Protein AF-A0A410S0C6-F1 (afdb_monomer_lite)

pLDDT: mean 75.14, std 15.94, range [43.62, 97.0]

Secondary structure (DSSP, 8-state):
--HHHHHHHHHHHHHHHHHHHHHHHHHHHHHHHHHHHHHH-TTEEEEEEEEEEEPPBTTB--EEEEEEEEEEEEE---EEEETTTTEEEEPPEEEEEPTT-EEEEESS-EEEETTSSS-EEEEPPTT-EE-EEEEE-TTS-EEEEEGGGTSEEEEPEEEEEETTEEEEEETTEEEEEEEEEEE--

Sequence (185 aa):
MNAFRFLAGLLLSLTLFAGSEASAQSCTTLVNSQFSWIQASSANYISVTGVSLKPPSGAVGPVASYFTGMLSGYVAPVWVYNPTTGVFTQTPARLTSTANSGRQSFNDRSYISTYGSPSRWQNFSAFAMDNIQLELDATGKMTVILNSWSNTRVSVVSPTCSGNVLTGFVGTSVYSFTFEQLDLI

Structure (mmCIF, N/CA/C/O backbone):
data_AF-A0A410S0C6-F1
#
_entry.id   AF-A0A410S0C6-F1
#
loop_
_atom_site.group_PDB
_atom_site.id
_atom_site.type_symbol
_atom_site.label_atom_id
_atom_site.label_alt_id
_atom_site.label_comp_id
_atom_site.label_asym_id
_atom_site.label_entity_id
_atom_site.label_seq_id
_atom_site.pdbx_PDB_ins_code
_atom_site.Cartn_x
_atom_site.Cartn_y
_atom_site.Cartn_z
_atom_site.occupancy
_atom_site.B_iso_or_equiv
_atom_site.auth_seq_id
_atom_site.auth_comp_id
_atom_site.auth_asym_id
_atom_site.auth_atom_id
_atom_site.pdbx_PDB_model_num
ATOM 1 N N . MET A 1 1 ? -31.025 -1.001 -41.390 1.00 46.19 1 MET A N 1
ATOM 2 C CA . MET A 1 1 ? -29.910 -1.776 -40.790 1.00 46.19 1 MET A CA 1
ATOM 3 C C . MET A 1 1 ? -29.125 -0.989 -39.716 1.00 46.19 1 MET A C 1
ATOM 5 O O . MET A 1 1 ? -27.935 -1.223 -39.569 1.00 46.19 1 MET A O 1
ATOM 9 N N . ASN A 1 2 ? -29.763 -0.118 -38.909 1.00 52.97 2 ASN A N 1
ATOM 10 C CA . ASN A 1 2 ? -29.048 0.740 -37.933 1.00 52.97 2 ASN A CA 1
ATOM 11 C C . ASN A 1 2 ? -29.418 0.510 -36.451 1.00 52.97 2 ASN A C 1
ATOM 13 O O . ASN A 1 2 ? -28.638 0.877 -35.581 1.00 52.97 2 ASN A O 1
ATOM 17 N N . ALA A 1 3 ? -30.545 -0.141 -36.137 1.00 46.44 3 ALA A N 1
ATOM 18 C CA . ALA A 1 3 ? -30.975 -0.356 -34.746 1.00 46.44 3 ALA A CA 1
ATOM 19 C C . ALA A 1 3 ? -30.166 -1.449 -34.012 1.00 46.44 3 ALA A C 1
ATOM 21 O O . ALA A 1 3 ? -29.845 -1.307 -32.836 1.00 46.44 3 ALA A O 1
ATOM 22 N N . PHE A 1 4 ? -29.757 -2.509 -34.720 1.00 48.41 4 PHE A N 1
ATOM 23 C CA . PHE A 1 4 ? -29.018 -3.634 -34.129 1.00 48.41 4 PHE A CA 1
ATOM 24 C C . PHE A 1 4 ? -27.584 -3.284 -33.702 1.00 48.41 4 PHE A C 1
ATOM 26 O O . PHE A 1 4 ? -27.089 -3.834 -32.724 1.00 48.41 4 PHE A O 1
ATOM 33 N N . ARG A 1 5 ? -26.922 -2.337 -34.384 1.00 48.28 5 ARG A N 1
ATOM 34 C CA . ARG A 1 5 ? -25.573 -1.874 -34.005 1.00 48.28 5 ARG A CA 1
ATOM 35 C C . ARG A 1 5 ? -25.590 -1.002 -32.747 1.00 48.28 5 ARG A C 1
ATOM 37 O O . ARG A 1 5 ? -24.655 -1.064 -31.957 1.00 48.28 5 ARG A O 1
ATOM 44 N N . PHE A 1 6 ? -26.665 -0.241 -32.544 1.00 47.75 6 PHE A N 1
ATOM 45 C CA . PHE A 1 6 ? -26.847 0.594 -31.357 1.00 47.75 6 PHE A CA 1
ATOM 46 C C . PHE A 1 6 ? -27.166 -0.254 -30.116 1.00 47.75 6 PHE A C 1
ATOM 48 O O . PHE A 1 6 ? -26.573 -0.042 -29.063 1.00 47.75 6 PHE A O 1
ATOM 55 N N . LEU A 1 7 ? -28.023 -1.276 -30.259 1.00 48.53 7 LEU A N 1
ATOM 56 C CA . LEU A 1 7 ? -28.312 -2.226 -29.178 1.00 48.53 7 LEU A CA 1
ATOM 57 C C . LEU A 1 7 ? -27.086 -3.062 -28.787 1.00 48.53 7 LEU A C 1
ATOM 59 O O . LEU A 1 7 ? -26.841 -3.262 -27.602 1.00 48.53 7 LEU A O 1
ATOM 63 N N . ALA A 1 8 ? -26.298 -3.520 -29.767 1.00 50.84 8 ALA A N 1
ATOM 64 C CA . ALA A 1 8 ? -25.073 -4.273 -29.498 1.00 50.84 8 ALA A CA 1
ATOM 65 C C . ALA A 1 8 ? -24.020 -3.421 -28.767 1.00 50.84 8 ALA A C 1
ATOM 67 O O . ALA A 1 8 ? -23.384 -3.913 -27.842 1.00 50.84 8 ALA A O 1
ATOM 68 N N . GLY A 1 9 ? -23.876 -2.138 -29.125 1.00 46.72 9 GLY A N 1
ATOM 69 C CA . GLY A 1 9 ? -22.987 -1.207 -28.422 1.00 46.72 9 GLY A CA 1
ATOM 70 C C . GLY A 1 9 ? -23.432 -0.901 -26.989 1.00 46.72 9 GLY A C 1
ATOM 71 O O . GLY A 1 9 ? -22.589 -0.820 -26.100 1.00 46.72 9 GLY A O 1
ATOM 72 N N . LEU A 1 10 ? -24.745 -0.787 -26.754 1.00 48.84 10 LEU A N 1
ATOM 73 C CA . LEU A 1 10 ? -25.320 -0.555 -25.425 1.00 48.84 10 LEU A CA 1
ATOM 74 C C . LEU A 1 10 ? -25.195 -1.789 -24.514 1.00 48.84 10 LEU A C 1
ATOM 76 O O . LEU A 1 10 ? -24.885 -1.665 -23.336 1.00 48.84 10 LEU A O 1
ATOM 80 N N . LEU A 1 11 ? -25.394 -2.994 -25.054 1.00 46.44 11 LEU A N 1
ATOM 81 C CA . LEU A 1 11 ? -25.228 -4.240 -24.298 1.00 46.44 11 LEU A CA 1
ATOM 82 C C . LEU A 1 11 ? -23.757 -4.498 -23.943 1.00 46.44 11 LEU A C 1
ATOM 84 O O . LEU A 1 11 ? -23.466 -4.905 -22.819 1.00 46.44 11 LEU A O 1
ATOM 88 N N . LEU A 1 12 ? -22.827 -4.211 -24.862 1.00 50.44 12 LEU A N 1
ATOM 89 C CA . LEU A 1 12 ? -21.394 -4.368 -24.606 1.00 50.44 12 LEU A CA 1
ATOM 90 C C . LEU A 1 12 ? -20.904 -3.388 -23.529 1.00 50.44 12 LEU A C 1
ATOM 92 O O . LEU A 1 12 ? -20.166 -3.783 -22.626 1.00 50.44 12 LEU A O 1
ATOM 96 N N . SER A 1 13 ? -21.351 -2.127 -23.579 1.00 46.56 13 SER A N 1
ATOM 97 C CA . SER A 1 13 ? -21.005 -1.139 -22.557 1.00 46.56 13 SER A CA 1
ATOM 98 C C . SER A 1 13 ? -21.598 -1.503 -21.196 1.00 46.56 13 SER A C 1
ATOM 100 O O . SER A 1 13 ? -20.860 -1.480 -20.216 1.00 46.56 13 SER A O 1
ATOM 102 N N . LEU A 1 14 ? -22.859 -1.952 -21.117 1.00 43.62 14 LEU A N 1
ATOM 103 C CA . LEU A 1 14 ? -23.451 -2.409 -19.851 1.00 43.62 14 LEU A CA 1
ATOM 104 C C . LEU A 1 14 ? -22.676 -3.574 -19.212 1.00 43.62 14 LEU A C 1
ATOM 106 O O . LEU A 1 14 ? -22.478 -3.567 -18.001 1.00 43.62 14 LEU A O 1
ATOM 110 N N . THR A 1 15 ? -22.203 -4.550 -19.996 1.00 48.22 15 THR A N 1
ATOM 111 C CA . THR A 1 15 ? -21.402 -5.663 -19.443 1.00 48.22 15 THR A CA 1
ATOM 112 C C . THR A 1 15 ? -20.032 -5.220 -18.927 1.00 48.22 15 THR A C 1
ATOM 114 O O . THR A 1 15 ? -19.573 -5.723 -17.903 1.00 48.22 15 THR A O 1
ATOM 117 N N . LEU A 1 16 ? -19.397 -4.248 -19.592 1.00 47.28 16 LEU A N 1
ATOM 118 C CA . LEU A 1 16 ? -18.125 -3.671 -19.152 1.00 47.28 16 LEU A CA 1
ATOM 119 C C . LEU A 1 16 ? -18.296 -2.848 -17.869 1.00 47.28 16 LEU A C 1
ATOM 121 O O . LEU A 1 16 ? -17.474 -2.965 -16.962 1.00 47.28 16 LEU A O 1
ATOM 125 N N . PHE A 1 17 ? -19.383 -2.076 -17.760 1.00 44.09 17 PHE A N 1
ATOM 126 C CA . PHE A 1 17 ? -19.703 -1.327 -16.544 1.00 44.09 17 PHE A CA 1
ATOM 127 C C . PHE A 1 17 ? -20.025 -2.263 -15.372 1.00 44.09 17 PHE A C 1
AT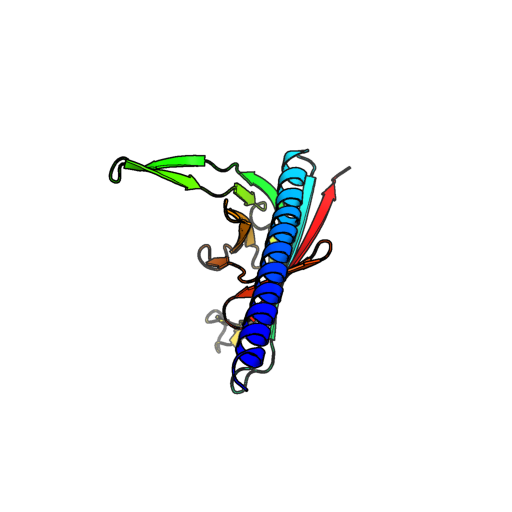OM 129 O O . PHE A 1 17 ? -19.402 -2.135 -14.319 1.00 44.09 17 PHE A O 1
ATOM 136 N N . ALA A 1 18 ? -20.875 -3.274 -15.576 1.00 48.97 18 ALA A N 1
ATOM 137 C CA . ALA A 1 18 ? -21.216 -4.247 -14.536 1.00 48.97 18 ALA A CA 1
ATOM 138 C C . ALA A 1 18 ? -19.992 -5.047 -14.047 1.00 48.97 18 ALA A C 1
ATOM 140 O O . ALA A 1 18 ? -19.831 -5.270 -12.847 1.00 48.97 18 ALA A O 1
ATOM 141 N N . GLY A 1 19 ? -19.092 -5.441 -14.957 1.00 54.12 19 GLY A N 1
ATOM 142 C CA . GLY A 1 19 ? -17.840 -6.110 -14.595 1.00 54.12 19 GLY A CA 1
ATOM 143 C C . GLY A 1 19 ? -16.879 -5.205 -13.816 1.00 54.12 19 GLY A C 1
ATOM 144 O O . GLY A 1 19 ? -16.234 -5.659 -12.872 1.00 54.12 19 GLY A O 1
ATOM 145 N N . SER A 1 20 ? -16.808 -3.918 -14.172 1.00 55.09 20 SER A N 1
ATOM 146 C CA . SER A 1 20 ? -15.948 -2.948 -13.483 1.00 55.09 20 SER A CA 1
ATOM 147 C C . SER A 1 20 ? -16.419 -2.637 -12.058 1.00 55.09 20 SER A C 1
ATOM 149 O O . SER A 1 20 ? -15.595 -2.556 -11.148 1.00 55.09 20 SER A O 1
ATOM 151 N N . GLU A 1 21 ? -17.733 -2.548 -11.839 1.00 57.47 21 GLU A N 1
ATOM 152 C CA . GLU A 1 21 ? -18.317 -2.291 -10.519 1.00 57.47 21 GLU A CA 1
ATOM 153 C C . GLU A 1 21 ? -18.177 -3.506 -9.596 1.00 57.47 21 GLU A C 1
ATOM 155 O O . GLU A 1 21 ? -17.740 -3.365 -8.454 1.00 57.47 21 GLU A O 1
ATOM 160 N N . ALA A 1 22 ? -18.445 -4.714 -10.107 1.00 57.69 22 ALA A N 1
ATOM 161 C CA . ALA A 1 22 ? -18.252 -5.952 -9.352 1.00 57.69 22 ALA A CA 1
ATOM 162 C C . ALA A 1 22 ? -16.781 -6.148 -8.934 1.00 57.69 22 ALA A C 1
ATOM 164 O O . ALA A 1 22 ? -16.498 -6.578 -7.814 1.00 57.69 22 ALA A O 1
ATOM 165 N N . SER A 1 23 ? -15.844 -5.782 -9.814 1.00 61.00 23 SER A N 1
ATOM 166 C CA . SER A 1 23 ? -14.405 -5.801 -9.536 1.00 61.00 23 SER A CA 1
ATOM 167 C C . SER A 1 23 ? -13.987 -4.759 -8.490 1.00 61.00 23 SER A C 1
ATOM 169 O O . SER A 1 23 ? -13.197 -5.048 -7.593 1.00 61.00 23 SER A O 1
ATOM 171 N N . ALA A 1 24 ? -14.537 -3.544 -8.553 1.00 62.84 24 ALA A N 1
ATOM 172 C CA . ALA A 1 24 ? -14.264 -2.509 -7.556 1.00 62.84 24 ALA A CA 1
ATOM 173 C C . ALA A 1 24 ? -14.811 -2.893 -6.169 1.00 62.84 24 ALA A C 1
ATOM 175 O O . ALA A 1 24 ? -14.141 -2.686 -5.151 1.00 62.84 24 ALA A O 1
ATOM 176 N N . GLN A 1 25 ? -15.997 -3.505 -6.124 1.00 67.19 25 GLN A N 1
ATOM 177 C CA . GLN A 1 25 ? -16.598 -3.997 -4.888 1.00 67.19 25 GLN A CA 1
ATOM 178 C C . GLN A 1 25 ? -15.775 -5.141 -4.279 1.00 67.19 25 GLN A C 1
ATOM 180 O O . GLN A 1 25 ? -15.485 -5.100 -3.083 1.00 67.19 25 GLN A O 1
ATOM 185 N N . SER A 1 26 ? -15.333 -6.117 -5.082 1.00 76.06 26 SER A N 1
ATOM 186 C CA . SER A 1 26 ? -14.496 -7.223 -4.593 1.00 76.06 26 SER A CA 1
ATOM 187 C C . SER A 1 26 ? -13.151 -6.733 -4.053 1.00 76.06 26 SER A C 1
ATOM 189 O O . SER A 1 26 ? -12.698 -7.200 -3.006 1.00 76.06 26 SER A O 1
ATOM 191 N N . CYS A 1 27 ? -12.547 -5.734 -4.698 1.00 80.38 27 CYS A N 1
ATOM 192 C CA . CYS A 1 27 ? -11.327 -5.107 -4.206 1.00 80.38 27 CYS A CA 1
ATOM 193 C C . CYS A 1 27 ? -11.530 -4.310 -2.923 1.00 80.38 27 CYS A C 1
ATOM 195 O O . CYS A 1 27 ? -10.712 -4.405 -2.011 1.00 80.38 27 CYS A O 1
ATOM 197 N N . THR A 1 28 ? -12.638 -3.579 -2.811 1.00 81.19 28 THR A N 1
ATOM 198 C CA . THR A 1 28 ? -12.987 -2.876 -1.573 1.00 81.19 28 THR A CA 1
ATOM 199 C C . THR A 1 28 ? -13.154 -3.868 -0.421 1.00 81.19 28 THR A C 1
ATOM 201 O O . THR A 1 28 ? -12.624 -3.639 0.664 1.00 81.19 28 THR A O 1
ATOM 204 N N . THR A 1 29 ? -13.816 -5.007 -0.652 1.00 86.06 29 THR A N 1
ATOM 205 C CA . THR A 1 29 ? -13.941 -6.085 0.339 1.00 86.06 29 THR A CA 1
ATOM 206 C C . THR A 1 29 ? -12.584 -6.674 0.727 1.00 86.06 29 THR A C 1
ATOM 208 O O . THR A 1 29 ? -12.308 -6.782 1.921 1.00 86.06 29 THR A O 1
ATOM 211 N N . LEU A 1 30 ? -11.728 -7.009 -0.247 1.00 87.19 30 LEU A N 1
ATOM 212 C CA . LEU A 1 30 ? -10.392 -7.554 0.012 1.00 87.19 30 LEU A CA 1
ATOM 213 C C . LEU A 1 30 ? -9.540 -6.596 0.848 1.00 87.19 30 LEU A C 1
ATOM 215 O O . LEU A 1 30 ? -8.898 -7.019 1.806 1.00 87.19 30 LEU A O 1
ATOM 219 N N . VAL A 1 31 ? -9.509 -5.310 0.493 1.00 85.25 31 VAL A N 1
ATOM 220 C CA . VAL A 1 31 ? -8.702 -4.336 1.233 1.00 85.25 31 VAL A CA 1
ATOM 221 C C . VAL A 1 31 ? -9.296 -4.123 2.625 1.00 85.25 31 VAL A C 1
ATOM 223 O O . VAL A 1 31 ? -8.563 -4.209 3.606 1.00 85.25 31 VAL A O 1
ATOM 226 N N . ASN A 1 32 ? -10.617 -3.958 2.754 1.00 88.25 32 ASN A N 1
ATOM 227 C CA . ASN A 1 32 ? -11.266 -3.824 4.062 1.00 88.25 32 ASN A CA 1
ATOM 228 C C . ASN A 1 32 ? -11.007 -5.022 4.983 1.00 88.25 32 ASN A C 1
ATOM 230 O O . ASN A 1 32 ? -10.783 -4.818 6.174 1.00 88.25 32 ASN A O 1
ATOM 234 N N . SER A 1 33 ? -10.963 -6.253 4.462 1.00 91.75 33 SER A N 1
ATOM 235 C CA . SER A 1 33 ? -10.655 -7.422 5.294 1.00 91.75 33 SER A CA 1
ATOM 236 C C . SER A 1 33 ? -9.244 -7.362 5.882 1.00 91.75 33 SER A C 1
ATOM 238 O O . SER A 1 33 ? -9.031 -7.831 6.997 1.00 91.75 33 SER A O 1
ATOM 240 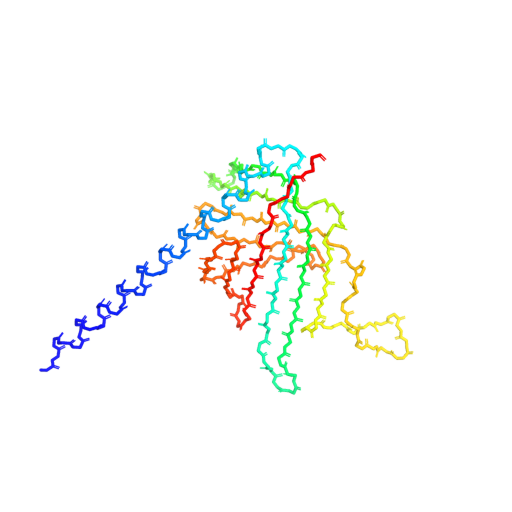N N . GLN A 1 34 ? -8.287 -6.745 5.179 1.00 92.06 34 GLN A N 1
ATOM 241 C CA . GLN A 1 34 ? -6.946 -6.488 5.712 1.00 92.06 34 GLN A CA 1
ATOM 242 C C . GLN A 1 34 ? -6.996 -5.473 6.860 1.00 92.06 34 GLN A C 1
ATOM 244 O O . GLN A 1 34 ? -6.416 -5.679 7.924 1.00 92.06 34 GLN A O 1
ATOM 249 N N . PHE A 1 35 ? -7.750 -4.390 6.675 1.00 91.88 35 PHE A N 1
ATOM 250 C CA . PHE A 1 35 ? -7.926 -3.370 7.704 1.00 91.88 35 PHE A CA 1
ATOM 251 C C . PHE A 1 35 ? -8.589 -3.916 8.968 1.00 91.88 35 PHE A C 1
ATOM 253 O O . PHE A 1 35 ? -8.143 -3.604 10.073 1.00 91.88 35 PHE A O 1
ATOM 260 N N . SER A 1 36 ? -9.627 -4.738 8.817 1.00 93.12 36 SER A N 1
ATOM 261 C CA . SER A 1 36 ? -10.293 -5.402 9.938 1.00 93.12 36 SER A CA 1
ATOM 262 C C . SER A 1 36 ? -9.372 -6.390 10.651 1.00 93.12 36 SER A C 1
ATOM 264 O O . SER A 1 36 ? -9.410 -6.459 11.875 1.00 93.12 36 SER A O 1
ATOM 266 N N . TRP A 1 37 ? -8.515 -7.108 9.916 1.00 94.88 37 TRP A N 1
ATOM 267 C CA . TRP A 1 37 ? -7.550 -8.039 10.502 1.00 94.88 37 TRP A CA 1
ATOM 268 C C . TRP A 1 37 ? -6.586 -7.339 11.462 1.00 94.88 37 TRP A C 1
ATOM 270 O O . TRP A 1 37 ? -6.501 -7.732 12.621 1.00 94.88 37 TRP A O 1
ATOM 280 N N . ILE A 1 38 ? -5.929 -6.256 11.036 1.00 93.38 38 ILE A N 1
ATOM 281 C CA . ILE A 1 38 ? -5.007 -5.499 11.908 1.00 93.38 38 ILE A CA 1
ATOM 282 C C . ILE A 1 38 ? -5.726 -4.894 13.118 1.00 93.38 38 ILE A C 1
ATOM 284 O O . ILE A 1 38 ? -5.168 -4.830 14.207 1.00 93.38 38 ILE A O 1
ATOM 288 N N . GLN A 1 39 ? -6.977 -4.463 12.953 1.00 93.19 39 GLN A N 1
ATOM 289 C CA . GLN A 1 39 ? -7.761 -3.905 14.058 1.00 93.19 39 GLN A CA 1
ATOM 290 C C . GLN A 1 39 ? -8.187 -4.950 15.094 1.00 93.19 39 GLN A C 1
ATOM 292 O O . GLN A 1 39 ? -8.432 -4.590 16.243 1.00 93.19 39 GLN A O 1
ATOM 297 N N . ALA A 1 40 ? -8.296 -6.222 14.705 1.00 93.88 40 ALA A N 1
ATOM 298 C CA . ALA A 1 40 ? -8.804 -7.268 15.584 1.00 93.88 40 ALA A CA 1
ATOM 299 C C . ALA A 1 40 ? -7.835 -7.624 16.723 1.00 93.88 40 ALA A C 1
ATOM 301 O O . ALA A 1 40 ? -8.282 -8.055 17.784 1.00 93.88 40 ALA A O 1
ATOM 302 N N . SER A 1 41 ? -6.524 -7.452 16.528 1.00 91.44 41 SER A N 1
ATOM 303 C CA . SER A 1 41 ? -5.515 -7.777 17.538 1.00 91.44 41 SER A CA 1
ATOM 304 C C . SER A 1 41 ? -4.202 -7.045 17.282 1.00 91.44 41 SER A C 1
ATOM 306 O O . SER A 1 41 ? -3.769 -6.905 16.143 1.00 91.44 41 SER A O 1
ATOM 308 N N . SER A 1 42 ? -3.500 -6.663 18.352 1.00 86.12 42 SER A N 1
ATOM 309 C CA . SER A 1 42 ? -2.133 -6.134 18.260 1.00 86.12 42 SER A CA 1
ATOM 310 C C . SER A 1 42 ? -1.091 -7.182 17.849 1.00 86.12 42 SER A C 1
ATOM 312 O O . SER A 1 42 ? 0.051 -6.816 17.587 1.00 86.12 42 SER A O 1
ATOM 314 N N . ALA A 1 43 ? -1.459 -8.468 17.829 1.00 90.81 43 ALA A N 1
ATOM 315 C CA . ALA A 1 43 ? -0.622 -9.572 17.350 1.00 90.81 43 ALA A CA 1
ATOM 316 C C . ALA A 1 43 ? -0.870 -9.919 15.869 1.00 90.81 43 ALA A C 1
ATOM 318 O O . ALA A 1 43 ? -0.266 -10.859 15.352 1.00 90.81 43 ALA A O 1
ATOM 319 N N . ASN A 1 44 ? -1.754 -9.179 15.193 1.00 93.62 44 ASN A N 1
ATOM 320 C CA . ASN A 1 44 ? -2.071 -9.399 13.790 1.00 93.62 44 ASN A CA 1
ATOM 321 C C . ASN A 1 44 ? -1.161 -8.571 12.888 1.00 93.62 44 ASN A C 1
ATOM 323 O O . ASN A 1 44 ? -0.930 -7.381 13.109 1.00 93.62 44 ASN A O 1
ATOM 327 N N . TYR A 1 45 ? -0.696 -9.212 11.822 1.00 92.62 45 TYR A N 1
ATOM 328 C CA . TYR A 1 45 ? 0.157 -8.617 10.806 1.00 92.62 45 TYR A CA 1
ATOM 329 C C . TYR A 1 45 ? -0.381 -8.949 9.421 1.00 92.62 45 TYR A C 1
ATOM 331 O O . TYR A 1 45 ? -1.078 -9.944 9.223 1.00 92.62 45 TYR A O 1
ATOM 339 N N . ILE A 1 46 ? -0.032 -8.124 8.440 1.00 92.56 46 ILE A N 1
ATOM 340 C CA . ILE A 1 46 ? -0.209 -8.463 7.030 1.00 92.56 46 ILE A CA 1
ATOM 341 C C . ILE A 1 46 ? 1.153 -8.411 6.368 1.00 92.56 46 ILE A C 1
ATOM 343 O O . ILE A 1 46 ? 1.782 -7.353 6.329 1.00 92.56 46 ILE A O 1
ATOM 347 N N . SER A 1 47 ? 1.589 -9.529 5.810 1.00 91.44 47 SER A N 1
ATOM 348 C CA . SER A 1 47 ? 2.668 -9.536 4.835 1.00 91.44 47 SER A CA 1
ATOM 349 C C . SER A 1 47 ? 2.107 -9.077 3.493 1.00 91.44 47 SER A C 1
ATOM 351 O O . SER A 1 47 ? 1.141 -9.635 2.971 1.00 91.44 47 SER A O 1
ATOM 353 N N . VAL A 1 48 ? 2.683 -8.014 2.944 1.00 89.88 48 VAL A N 1
ATOM 354 C CA . VAL A 1 48 ? 2.354 -7.508 1.614 1.00 89.88 48 VAL A CA 1
ATOM 355 C C . VAL A 1 48 ? 3.527 -7.756 0.704 1.00 89.88 48 VAL A C 1
ATOM 357 O O . VAL A 1 48 ? 4.649 -7.396 1.041 1.00 89.88 48 VAL A O 1
ATOM 360 N N . THR A 1 49 ? 3.250 -8.288 -0.481 1.00 88.50 49 THR A N 1
ATOM 361 C CA . THR A 1 49 ? 4.207 -8.317 -1.586 1.00 88.50 49 THR A CA 1
ATOM 362 C C . THR A 1 49 ? 3.613 -7.591 -2.779 1.00 88.50 49 THR A C 1
ATOM 364 O O . THR A 1 49 ? 2.596 -8.018 -3.314 1.00 88.50 49 THR A O 1
ATOM 367 N N . GLY A 1 50 ? 4.233 -6.491 -3.197 1.00 87.00 50 GLY A N 1
ATOM 368 C CA . GLY A 1 50 ? 3.866 -5.775 -4.412 1.00 87.00 50 GLY A CA 1
ATOM 369 C C . GLY A 1 50 ? 4.871 -6.043 -5.520 1.00 87.00 50 GLY A C 1
ATOM 370 O O . GLY A 1 50 ? 6.070 -5.991 -5.280 1.00 87.00 50 GLY A O 1
ATOM 371 N N . VAL A 1 51 ? 4.396 -6.297 -6.733 1.00 85.12 51 VAL A N 1
ATOM 372 C CA . VAL A 1 51 ? 5.201 -6.490 -7.940 1.00 85.12 51 VAL A CA 1
ATOM 373 C C . VAL A 1 51 ? 4.707 -5.526 -9.008 1.00 85.12 51 VAL A C 1
ATOM 375 O O . VAL A 1 51 ? 3.504 -5.400 -9.222 1.00 85.12 51 VAL A O 1
ATOM 378 N N . SER A 1 52 ? 5.626 -4.867 -9.703 1.00 83.12 52 SER A N 1
ATOM 379 C CA . SER A 1 52 ? 5.341 -4.084 -10.899 1.00 83.12 52 SER A CA 1
ATOM 380 C C . SER A 1 52 ? 6.057 -4.669 -12.104 1.00 83.12 52 SER A C 1
ATOM 382 O O . SER A 1 52 ? 7.260 -4.924 -12.050 1.00 83.12 52 SER A O 1
ATOM 384 N N . LEU A 1 53 ? 5.326 -4.823 -13.201 1.00 79.31 53 LEU A N 1
ATOM 385 C CA . LEU A 1 53 ? 5.840 -5.232 -14.499 1.00 79.31 53 LEU A CA 1
ATOM 386 C C . LEU A 1 53 ? 5.722 -4.050 -15.453 1.00 79.31 53 LEU A C 1
ATOM 388 O O . LEU A 1 53 ? 4.616 -3.592 -15.764 1.00 79.31 53 LEU A O 1
ATOM 392 N N . LYS A 1 54 ? 6.866 -3.558 -15.923 1.00 78.69 54 LYS A N 1
ATOM 393 C CA . LYS A 1 54 ? 6.916 -2.495 -16.921 1.00 78.69 54 LYS A CA 1
ATOM 394 C C . LYS A 1 54 ? 7.204 -3.108 -18.299 1.00 78.69 54 LYS A C 1
ATOM 396 O O . LYS A 1 54 ? 8.162 -3.879 -18.432 1.00 78.69 54 LYS A O 1
ATOM 401 N N . PRO A 1 55 ? 6.391 -2.787 -19.323 1.00 67.19 55 PRO A N 1
ATOM 402 C CA . PRO A 1 55 ? 6.611 -3.278 -20.678 1.00 67.19 55 PRO A CA 1
ATOM 403 C C . PRO A 1 55 ? 7.926 -2.729 -21.266 1.00 67.19 55 PRO A C 1
ATOM 405 O O . PRO A 1 55 ? 8.415 -1.691 -20.808 1.00 67.19 55 PRO A O 1
ATOM 408 N N . PRO A 1 56 ? 8.499 -3.398 -22.283 1.00 71.62 56 PRO A N 1
ATOM 409 C CA . PRO A 1 56 ? 9.732 -2.948 -22.924 1.00 71.62 56 PRO A CA 1
ATOM 410 C C . PRO A 1 56 ? 9.584 -1.538 -23.514 1.00 71.62 56 PRO A C 1
ATOM 412 O O . PRO A 1 56 ? 8.535 -1.183 -24.055 1.00 71.62 56 PRO A O 1
ATOM 415 N N . SER A 1 57 ? 10.652 -0.738 -23.444 1.00 63.16 57 SER A N 1
ATOM 416 C CA . SER A 1 57 ? 10.709 0.594 -24.060 1.00 63.16 57 SER A CA 1
ATOM 417 C C . SER A 1 57 ? 12.077 0.847 -24.693 1.00 63.16 57 SER A C 1
ATOM 419 O O . SER A 1 57 ? 13.092 0.884 -23.992 1.00 63.16 57 SER A O 1
ATOM 421 N N . GLY A 1 58 ? 12.111 1.064 -26.010 1.00 67.62 58 GLY A N 1
ATOM 422 C CA . GLY A 1 58 ? 13.363 1.260 -26.746 1.00 67.62 58 GLY A CA 1
ATOM 423 C C . GLY A 1 58 ? 14.272 0.029 -26.658 1.00 67.62 58 GLY A C 1
ATOM 424 O O . GLY A 1 58 ? 13.828 -1.085 -26.911 1.00 67.62 58 GLY A O 1
ATOM 425 N N . ALA A 1 59 ? 15.539 0.228 -26.283 1.00 57.25 59 ALA A N 1
ATOM 426 C CA . ALA A 1 59 ? 16.524 -0.850 -26.129 1.00 57.25 59 ALA A CA 1
ATOM 427 C C . ALA A 1 59 ? 16.427 -1.611 -24.788 1.00 57.25 59 ALA A C 1
ATOM 429 O O . ALA A 1 59 ? 17.203 -2.534 -24.549 1.00 57.25 59 ALA A O 1
ATOM 430 N N . VAL A 1 60 ? 15.507 -1.224 -23.897 1.00 55.16 60 VAL A N 1
ATOM 431 C CA . VAL A 1 60 ? 15.317 -1.866 -22.589 1.00 55.16 60 VAL A CA 1
ATOM 432 C C . VAL A 1 60 ? 14.180 -2.883 -22.697 1.00 55.16 60 VAL A C 1
ATOM 434 O O . VAL A 1 60 ? 13.054 -2.522 -23.049 1.00 55.16 60 VAL A O 1
ATOM 437 N N . GLY A 1 61 ? 14.486 -4.153 -22.407 1.00 62.50 61 GLY A N 1
ATOM 438 C CA . GLY A 1 61 ? 13.513 -5.251 -22.365 1.00 62.50 61 GLY A CA 1
ATOM 439 C C . GLY A 1 61 ? 12.459 -5.097 -21.254 1.00 62.50 61 GLY A C 1
ATOM 440 O O . GLY A 1 61 ? 12.470 -4.103 -20.526 1.00 62.50 61 GLY A O 1
ATOM 441 N N . PRO A 1 62 ? 11.528 -6.058 -21.106 1.00 62.94 62 PRO A N 1
ATOM 442 C CA . PRO A 1 62 ? 10.588 -6.049 -19.991 1.00 62.94 62 PRO A CA 1
ATOM 443 C C . PRO A 1 62 ? 11.348 -6.153 -18.670 1.00 62.94 62 PRO A C 1
ATOM 445 O O . PRO A 1 62 ? 12.334 -6.882 -18.558 1.00 62.94 62 PRO A O 1
ATOM 448 N N . VAL A 1 63 ? 10.871 -5.434 -17.664 1.00 68.44 63 VAL A N 1
ATOM 449 C CA . VAL A 1 63 ? 11.549 -5.333 -16.374 1.00 68.44 63 VAL A CA 1
ATOM 450 C C . VAL A 1 63 ? 10.541 -5.423 -15.233 1.00 68.44 63 VAL A C 1
ATOM 452 O O . VAL A 1 63 ? 9.402 -4.961 -15.344 1.00 68.44 63 VAL A O 1
ATOM 455 N N . ALA A 1 64 ? 10.968 -6.061 -14.144 1.00 72.56 64 ALA A N 1
ATOM 456 C CA . ALA A 1 64 ? 10.140 -6.352 -12.983 1.00 72.56 64 ALA A CA 1
ATOM 457 C C . ALA A 1 64 ? 10.755 -5.759 -11.721 1.00 72.56 64 ALA A C 1
ATOM 459 O O . ALA A 1 64 ? 11.968 -5.817 -11.520 1.00 72.56 64 ALA A O 1
ATOM 460 N N . SER A 1 65 ? 9.905 -5.253 -10.846 1.00 75.94 65 SER A N 1
ATOM 461 C CA . SER A 1 65 ? 10.315 -4.753 -9.541 1.00 75.94 65 SER A CA 1
ATOM 462 C C . SER A 1 65 ? 9.351 -5.221 -8.488 1.00 75.94 65 SER A C 1
ATOM 464 O O . SER A 1 65 ? 8.180 -5.436 -8.785 1.00 75.94 65 SER A O 1
ATOM 466 N N . TYR A 1 66 ? 9.837 -5.400 -7.271 1.00 80.56 66 TYR A N 1
ATOM 467 C CA . TYR A 1 66 ? 9.002 -5.846 -6.180 1.00 80.56 66 TYR A CA 1
ATOM 468 C C . TYR A 1 66 ? 9.381 -5.185 -4.864 1.00 80.56 66 TYR A C 1
ATOM 470 O O . TYR A 1 66 ? 10.518 -4.765 -4.640 1.00 80.56 66 TYR A O 1
ATOM 478 N N . PHE A 1 67 ? 8.409 -5.144 -3.970 1.00 80.62 67 PHE A N 1
ATOM 479 C CA . PHE A 1 67 ? 8.622 -4.889 -2.563 1.00 80.62 67 PHE A CA 1
ATOM 480 C C . PHE A 1 67 ? 7.899 -5.944 -1.741 1.00 80.62 67 PHE A C 1
ATOM 482 O O . PHE A 1 67 ? 6.892 -6.503 -2.167 1.00 80.62 67 PHE A O 1
ATOM 489 N N . THR A 1 68 ? 8.404 -6.186 -0.543 1.00 85.62 68 THR A N 1
ATOM 490 C CA . THR A 1 68 ? 7.719 -6.959 0.485 1.00 85.62 68 THR A CA 1
ATOM 491 C C . THR A 1 68 ? 7.838 -6.247 1.821 1.00 85.62 68 THR A C 1
ATOM 493 O O . THR A 1 68 ? 8.836 -5.573 2.059 1.00 85.62 68 THR A O 1
ATOM 496 N N . GLY A 1 69 ? 6.852 -6.369 2.698 1.00 85.50 69 GLY A N 1
ATOM 497 C CA . GLY A 1 69 ? 6.987 -5.928 4.081 1.00 85.50 69 GLY A CA 1
ATOM 498 C C . GLY A 1 69 ? 5.750 -6.208 4.915 1.00 85.50 69 GLY A C 1
ATOM 499 O O . GLY A 1 69 ? 4.719 -6.634 4.397 1.00 85.50 69 GLY A O 1
ATOM 500 N N . MET A 1 70 ? 5.875 -5.977 6.220 1.00 88.81 70 MET A N 1
ATOM 501 C CA . MET A 1 70 ? 4.826 -6.268 7.193 1.00 88.81 70 MET A CA 1
ATOM 502 C C . MET A 1 70 ? 4.102 -4.997 7.627 1.00 88.81 70 MET A C 1
ATOM 504 O O . MET A 1 70 ? 4.725 -4.031 8.065 1.00 88.81 70 MET A O 1
ATOM 508 N N . LEU A 1 71 ? 2.778 -5.016 7.537 1.00 91.25 71 LEU A N 1
ATOM 509 C CA . LEU A 1 71 ? 1.891 -3.987 8.063 1.00 91.25 71 LEU A CA 1
ATOM 510 C C . LEU A 1 71 ? 1.346 -4.451 9.408 1.00 91.25 71 LEU A C 1
ATOM 512 O O . LEU A 1 71 ? 0.866 -5.575 9.522 1.00 91.25 71 LEU A O 1
ATOM 516 N N . SER A 1 72 ? 1.419 -3.581 10.408 1.00 91.38 72 SER A N 1
ATOM 517 C CA . SER A 1 72 ? 0.972 -3.876 11.777 1.00 91.38 72 SER A CA 1
ATOM 518 C C . SER A 1 72 ? 0.269 -2.697 12.444 1.00 91.38 72 SER A C 1
ATOM 520 O O . SER A 1 72 ? -0.355 -2.850 13.486 1.00 91.38 72 SER A O 1
ATOM 522 N N . GLY A 1 73 ? 0.403 -1.493 11.883 1.00 91.06 73 GLY A N 1
ATOM 523 C CA . GLY A 1 73 ? -0.253 -0.295 12.386 1.00 91.06 73 GLY A CA 1
ATOM 524 C C . GLY A 1 73 ? -1.543 -0.017 11.631 1.00 91.06 73 GLY A C 1
ATOM 525 O O . GLY A 1 73 ? -1.591 -0.175 10.412 1.00 91.06 73 GLY A O 1
ATOM 526 N N . TYR A 1 74 ? -2.556 0.455 12.351 1.00 92.12 74 TYR A N 1
ATOM 527 C CA . TYR A 1 74 ? -3.787 0.996 11.786 1.00 92.12 74 TYR A CA 1
ATOM 528 C C . TYR A 1 74 ? -3.967 2.451 12.222 1.00 92.12 74 TYR A C 1
ATOM 530 O O . TYR A 1 74 ? -3.807 2.792 13.393 1.00 92.12 74 TYR A O 1
ATOM 538 N N . VAL A 1 75 ? -4.323 3.307 11.268 1.00 91.50 75 VAL A N 1
ATOM 539 C CA . VAL A 1 75 ? -4.693 4.705 11.487 1.00 91.50 75 VAL A CA 1
ATOM 540 C C . VAL A 1 75 ? -6.105 4.906 10.953 1.00 91.50 75 VAL A C 1
ATOM 542 O O . VAL A 1 75 ? -6.349 4.762 9.753 1.00 91.50 75 VAL A O 1
ATOM 545 N N . ALA A 1 76 ? -7.028 5.249 11.848 1.00 90.00 76 ALA A N 1
ATOM 546 C CA . ALA A 1 76 ? -8.418 5.515 11.500 1.00 90.00 76 ALA A CA 1
ATOM 547 C C . ALA A 1 76 ? -8.561 6.762 10.600 1.00 90.00 76 ALA A C 1
ATOM 549 O O . ALA A 1 76 ? -7.743 7.684 10.697 1.00 90.00 76 ALA A O 1
ATOM 550 N N . PRO A 1 77 ? -9.600 6.819 9.747 1.00 90.12 77 PRO A N 1
ATOM 551 C CA . PRO A 1 77 ? -9.913 8.021 8.986 1.00 90.12 77 PRO A CA 1
ATOM 552 C C . PRO A 1 77 ? -10.370 9.142 9.929 1.00 90.12 77 PRO A C 1
ATOM 554 O O . PRO A 1 77 ? -11.085 8.895 10.901 1.00 90.12 77 PRO A O 1
ATOM 557 N N . VAL A 1 78 ? -9.990 10.387 9.638 1.00 92.00 78 VAL A N 1
ATOM 558 C CA . VAL A 1 78 ? -10.310 11.556 10.475 1.00 92.00 78 VAL A CA 1
ATOM 559 C C . VAL A 1 78 ? -10.938 12.651 9.623 1.00 92.00 78 VAL A C 1
ATOM 561 O O . VAL A 1 78 ? -10.457 12.954 8.535 1.00 92.00 78 VAL A O 1
ATOM 564 N N . TRP A 1 79 ? -12.002 13.276 10.122 1.00 93.06 79 TRP A N 1
ATOM 565 C CA . TRP A 1 79 ? -12.573 14.471 9.505 1.00 93.06 79 TRP A CA 1
ATOM 566 C C . TRP A 1 79 ? -11.820 15.715 9.963 1.00 93.06 79 TRP A C 1
ATOM 568 O O . TRP A 1 79 ? -11.732 15.997 11.156 1.00 93.06 79 TRP A O 1
ATOM 578 N N . VAL A 1 80 ? -11.291 16.468 9.004 1.00 94.19 80 VAL A N 1
ATOM 579 C CA . VAL A 1 80 ? -10.562 17.713 9.236 1.00 94.19 80 VAL A CA 1
ATOM 580 C C . VAL A 1 80 ? -11.369 18.865 8.653 1.00 94.19 80 VAL A C 1
ATOM 582 O O . VAL A 1 80 ? -11.709 18.861 7.471 1.00 94.19 80 VAL A O 1
ATOM 585 N N . TYR A 1 81 ? -11.677 19.856 9.486 1.00 95.69 81 TYR A N 1
ATOM 586 C CA . TYR A 1 81 ? -12.330 21.090 9.059 1.00 95.69 81 TYR A CA 1
ATOM 587 C C . TYR A 1 81 ? -11.289 22.102 8.576 1.00 95.69 81 TYR A C 1
ATOM 589 O O . TYR A 1 81 ? -10.364 22.439 9.317 1.00 95.69 81 TYR A O 1
ATOM 597 N N . ASN A 1 82 ? -11.446 22.607 7.352 1.00 94.31 82 ASN A N 1
ATOM 598 C CA . ASN A 1 82 ? -10.655 23.723 6.849 1.00 94.31 82 ASN A CA 1
ATOM 599 C C . ASN A 1 82 ? -11.399 25.047 7.122 1.00 94.31 82 ASN A C 1
ATOM 601 O O . ASN A 1 82 ? -12.389 25.326 6.444 1.00 94.31 82 ASN A O 1
ATOM 605 N N . PRO A 1 83 ? -10.930 25.896 8.058 1.00 93.62 83 PRO A N 1
ATOM 606 C CA . PRO A 1 83 ? -11.617 27.141 8.399 1.00 93.62 83 PRO A CA 1
ATOM 607 C C . PRO A 1 83 ? -11.555 28.201 7.292 1.00 93.62 83 PRO A C 1
ATOM 609 O O . PRO A 1 83 ? -12.373 29.113 7.285 1.00 93.62 83 PRO A O 1
ATOM 612 N N . THR A 1 84 ? -10.611 28.096 6.354 1.00 97.00 84 THR A N 1
ATOM 613 C CA . THR A 1 84 ? -10.473 29.030 5.228 1.00 97.00 84 THR A CA 1
ATOM 614 C C . THR A 1 84 ? -11.502 28.754 4.137 1.00 97.00 84 THR A C 1
ATOM 616 O O . THR A 1 84 ? -12.006 29.688 3.522 1.00 97.00 84 THR A O 1
ATOM 619 N N . THR A 1 85 ? -11.815 27.481 3.886 1.00 95.56 85 THR A N 1
ATOM 620 C CA . THR A 1 85 ? -12.773 27.084 2.842 1.00 95.56 85 THR A CA 1
ATOM 621 C C . THR A 1 85 ? -14.144 26.695 3.392 1.00 95.56 85 THR A C 1
ATOM 623 O O . THR A 1 85 ? -15.087 26.575 2.617 1.00 95.56 85 THR A O 1
ATOM 626 N N . GLY A 1 86 ? -14.273 26.481 4.706 1.00 95.06 86 GLY A N 1
ATOM 627 C CA . GLY A 1 86 ? -15.501 26.007 5.349 1.00 95.06 86 GLY A CA 1
ATOM 628 C C . GLY A 1 86 ? -15.833 24.538 5.059 1.00 95.06 86 GLY A C 1
ATOM 629 O O . GLY A 1 86 ? -16.948 24.098 5.327 1.00 95.06 86 GLY A O 1
ATOM 630 N N . VAL A 1 87 ? -14.894 23.773 4.491 1.00 96.31 87 VAL A N 1
ATOM 631 C CA . VAL A 1 87 ? -15.123 22.396 4.027 1.00 96.31 87 VAL A CA 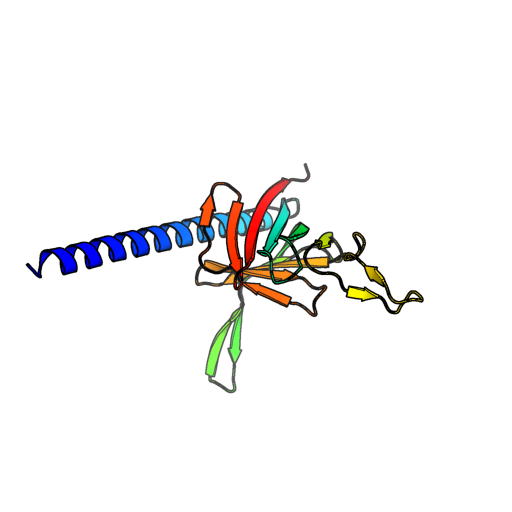1
ATOM 632 C C . VAL A 1 87 ? -14.570 21.386 5.030 1.00 96.31 87 VAL A C 1
ATOM 634 O O . VAL A 1 87 ? -13.448 21.530 5.520 1.00 96.31 87 VAL A O 1
ATOM 637 N N . PHE A 1 88 ? -15.347 20.336 5.297 1.00 93.88 88 PHE A N 1
ATOM 638 C CA . PHE A 1 88 ? -14.878 19.131 5.979 1.00 93.88 88 PHE A CA 1
ATOM 639 C C . PHE A 1 88 ? -14.289 18.149 4.965 1.00 93.88 88 PHE A C 1
ATOM 641 O O . PHE A 1 88 ? -14.964 17.751 4.016 1.00 93.88 88 PHE A O 1
ATOM 648 N N . THR A 1 89 ? -13.051 17.722 5.197 1.00 92.06 89 THR A N 1
ATOM 649 C CA . THR A 1 89 ? -12.351 16.729 4.374 1.00 92.06 89 THR A CA 1
ATOM 650 C C . THR A 1 89 ? -11.998 15.522 5.229 1.00 92.06 89 THR A C 1
ATOM 652 O O . THR A 1 89 ? -11.420 15.675 6.304 1.00 92.06 89 THR A O 1
ATOM 655 N N . GLN A 1 90 ? -12.317 14.319 4.759 1.00 90.62 90 GLN A N 1
ATOM 656 C CA . GLN A 1 90 ? -11.923 13.087 5.434 1.00 90.62 90 GLN A CA 1
ATOM 657 C C . GLN A 1 90 ? -10.533 12.647 4.971 1.00 90.62 90 GLN A C 1
ATOM 659 O O . GLN A 1 90 ? -10.271 12.557 3.771 1.00 90.62 90 GLN A O 1
ATOM 664 N N . THR A 1 91 ? -9.643 12.344 5.910 1.00 89.44 91 THR A N 1
ATOM 665 C CA . THR A 1 91 ? -8.408 11.618 5.609 1.00 89.44 91 THR A CA 1
ATOM 666 C C . THR A 1 91 ? -8.713 10.126 5.448 1.00 89.44 91 THR A C 1
ATOM 668 O O . THR A 1 91 ? -9.541 9.593 6.191 1.00 89.44 91 THR A O 1
ATOM 671 N N . PRO A 1 92 ? -8.079 9.427 4.490 1.00 88.50 92 PRO A N 1
ATOM 672 C CA . PRO A 1 92 ? -8.293 7.996 4.303 1.00 88.50 92 PRO A CA 1
ATOM 673 C C . PRO A 1 92 ? -7.783 7.190 5.502 1.00 88.50 92 PRO A C 1
ATOM 675 O O . PRO A 1 92 ? -6.854 7.604 6.203 1.00 88.50 92 PRO A O 1
ATOM 678 N N . ALA A 1 93 ? -8.369 6.010 5.705 1.00 89.06 93 ALA A N 1
ATOM 679 C CA . ALA A 1 93 ? -7.846 5.033 6.650 1.00 89.06 93 ALA A CA 1
ATOM 680 C C . ALA A 1 93 ? -6.495 4.505 6.144 1.00 89.06 93 ALA A C 1
ATOM 682 O O . ALA A 1 93 ? -6.299 4.370 4.931 1.00 89.06 93 ALA A O 1
ATOM 683 N N . ARG A 1 94 ? -5.566 4.182 7.057 1.00 91.38 94 ARG A N 1
ATOM 684 C CA . ARG A 1 94 ? -4.218 3.716 6.683 1.00 91.38 94 ARG A CA 1
ATOM 685 C C . ARG A 1 94 ? -3.771 2.482 7.438 1.00 91.38 94 ARG A C 1
ATOM 687 O O . ARG A 1 94 ? -3.952 2.401 8.648 1.00 91.38 94 ARG A O 1
ATOM 694 N N . LEU A 1 95 ? -3.098 1.585 6.729 1.00 91.38 95 LEU A N 1
ATOM 695 C CA . LEU A 1 95 ? -2.237 0.567 7.313 1.00 91.38 95 LEU A CA 1
ATOM 696 C C . LEU A 1 95 ? -0.788 1.000 7.173 1.00 91.38 95 LEU A C 1
ATOM 698 O O . LEU A 1 95 ? -0.391 1.481 6.112 1.00 91.38 95 LEU A O 1
ATOM 702 N N . THR A 1 96 ? 0.005 0.829 8.224 1.00 90.62 96 THR A N 1
ATOM 703 C CA . THR A 1 96 ? 1.405 1.255 8.237 1.00 90.62 96 THR A CA 1
ATOM 704 C C . THR A 1 96 ? 2.319 0.122 8.658 1.00 90.62 96 THR A C 1
ATOM 706 O O . THR A 1 96 ? 2.024 -0.633 9.588 1.00 90.62 96 THR A O 1
ATOM 709 N N . SER A 1 97 ? 3.466 0.044 8.003 1.00 87.81 97 SER A N 1
ATOM 710 C CA . SER A 1 97 ? 4.561 -0.810 8.425 1.00 87.81 97 SER A CA 1
ATOM 711 C C . SER A 1 97 ? 5.327 -0.174 9.585 1.00 87.81 97 SER A C 1
ATOM 713 O O . SER A 1 97 ? 5.319 1.050 9.762 1.00 87.81 97 SER A O 1
ATOM 715 N N . THR A 1 98 ? 6.045 -0.988 10.356 1.00 79.50 98 THR A N 1
ATOM 716 C CA . THR A 1 98 ? 7.097 -0.462 11.233 1.00 79.50 98 THR A CA 1
ATOM 717 C C . THR A 1 98 ? 8.194 0.186 10.389 1.00 79.50 98 THR A C 1
ATOM 719 O O . THR A 1 98 ? 8.323 -0.099 9.189 1.00 79.50 98 THR A O 1
ATOM 722 N N . ALA A 1 99 ? 8.971 1.086 10.994 1.00 68.44 99 ALA A N 1
ATOM 723 C CA . ALA A 1 99 ? 10.062 1.734 10.284 1.00 68.44 99 ALA A CA 1
ATOM 724 C C . ALA A 1 99 ? 11.030 0.684 9.723 1.00 68.44 99 ALA A C 1
ATOM 726 O O . ALA A 1 99 ? 11.386 -0.256 10.432 1.00 68.44 99 ALA A O 1
ATOM 727 N N . ASN A 1 100 ? 11.465 0.862 8.475 1.00 67.81 100 ASN A N 1
ATOM 728 C CA . ASN A 1 100 ? 12.489 0.027 7.847 1.00 67.81 100 ASN A CA 1
ATOM 729 C C . ASN A 1 100 ? 12.119 -1.472 7.703 1.00 67.81 100 ASN A C 1
ATOM 731 O O . ASN A 1 100 ? 12.999 -2.330 7.664 1.00 67.81 100 ASN A O 1
ATOM 735 N N . SER A 1 101 ? 10.831 -1.815 7.632 1.00 70.44 101 SER A N 1
ATOM 736 C CA . SER A 1 101 ? 10.375 -3.215 7.507 1.00 70.44 101 SER A CA 1
ATOM 737 C C . SER A 1 101 ? 10.111 -3.666 6.068 1.00 70.44 101 SER A C 1
ATOM 739 O O . SER A 1 101 ? 9.964 -4.862 5.815 1.00 70.44 101 SER A O 1
ATOM 741 N N . GLY A 1 102 ? 10.071 -2.733 5.116 1.00 68.69 102 GLY A N 1
ATOM 742 C CA . GLY A 1 102 ? 9.957 -3.028 3.696 1.00 68.69 102 GLY A CA 1
ATOM 743 C C . GLY A 1 102 ? 11.304 -3.405 3.085 1.00 68.69 102 GLY A C 1
ATOM 744 O O . GLY A 1 102 ? 12.272 -2.667 3.232 1.00 68.69 102 GLY A O 1
ATOM 745 N N . ARG A 1 103 ? 11.371 -4.521 2.358 1.00 73.50 103 ARG A N 1
ATOM 746 C CA . ARG A 1 103 ? 12.472 -4.857 1.446 1.00 73.50 103 ARG A CA 1
ATOM 747 C C . ARG A 1 103 ? 12.037 -4.562 0.025 1.00 73.50 103 ARG A C 1
ATOM 749 O O . ARG A 1 103 ? 10.950 -4.974 -0.369 1.00 73.50 103 ARG A O 1
ATOM 756 N N . GLN A 1 104 ? 12.887 -3.907 -0.753 1.00 68.94 104 GLN A N 1
ATOM 757 C CA . GLN A 1 104 ? 12.597 -3.610 -2.152 1.00 68.94 104 GLN A CA 1
ATOM 758 C C . GLN A 1 104 ? 13.725 -4.103 -3.046 1.00 68.94 104 GLN A C 1
ATOM 760 O O . GLN A 1 104 ? 14.898 -4.080 -2.676 1.00 68.94 104 GLN A O 1
ATOM 765 N N . SER A 1 105 ? 13.362 -4.554 -4.237 1.00 69.56 105 SER A N 1
ATOM 766 C CA . SER A 1 105 ? 14.300 -4.812 -5.314 1.00 69.56 105 SER A CA 1
ATOM 767 C C . SER A 1 105 ? 13.676 -4.315 -6.601 1.00 69.56 105 SER A C 1
ATOM 769 O O . SER A 1 105 ? 12.555 -4.688 -6.950 1.00 69.56 105 SER A O 1
ATOM 771 N N . PHE A 1 106 ? 14.410 -3.465 -7.305 1.00 65.69 106 PHE A N 1
ATOM 772 C CA . PHE A 1 106 ? 13.976 -2.960 -8.591 1.00 65.69 106 PHE A CA 1
ATOM 773 C C . PHE A 1 106 ? 14.920 -3.450 -9.680 1.00 65.69 106 PHE A C 1
ATOM 775 O O . PHE A 1 106 ? 16.115 -3.162 -9.616 1.00 65.69 106 PHE A O 1
ATOM 782 N N . ASN A 1 107 ? 14.384 -4.156 -10.681 1.00 60.62 107 ASN A N 1
ATOM 783 C CA . ASN A 1 107 ? 15.102 -4.415 -11.934 1.00 60.62 107 ASN A CA 1
ATOM 784 C C . ASN A 1 107 ? 14.596 -3.517 -13.075 1.00 60.62 107 ASN A C 1
ATOM 786 O O . ASN A 1 107 ? 15.225 -3.471 -14.127 1.00 60.62 107 ASN A O 1
ATOM 790 N N . ASP A 1 108 ? 13.487 -2.787 -12.883 1.00 52.97 108 ASP A N 1
ATOM 791 C CA . ASP A 1 108 ? 12.987 -1.777 -13.838 1.00 52.97 108 ASP A CA 1
ATOM 792 C C . ASP A 1 108 ? 13.558 -0.380 -13.645 1.00 52.97 108 ASP A C 1
ATOM 794 O O . ASP A 1 108 ? 13.378 0.502 -14.491 1.00 52.97 108 ASP A O 1
ATOM 798 N N . ARG A 1 109 ? 14.218 -0.182 -12.510 1.00 54.22 109 ARG A N 1
ATOM 799 C CA . ARG A 1 109 ? 14.750 1.091 -12.068 1.00 54.22 109 ARG A CA 1
ATOM 800 C C . ARG A 1 109 ? 16.132 0.838 -11.536 1.00 54.22 109 ARG A C 1
ATOM 802 O O . ARG A 1 109 ? 16.355 0.041 -10.630 1.00 54.22 109 ARG A O 1
ATOM 809 N N . SER A 1 110 ? 17.049 1.576 -12.099 1.00 53.41 110 SER A N 1
ATOM 810 C CA . SER A 1 110 ? 18.420 1.612 -11.669 1.00 53.41 110 SER A CA 1
ATOM 811 C C . SER A 1 110 ? 18.770 3.087 -11.488 1.00 53.41 110 SER A C 1
ATOM 813 O O . SER A 1 110 ? 18.122 3.974 -12.053 1.00 53.41 110 SER A O 1
ATOM 815 N N . TYR A 1 111 ? 19.706 3.375 -10.596 1.00 51.44 111 TYR A N 1
ATOM 816 C CA . TYR A 1 111 ? 20.200 4.734 -10.413 1.00 51.44 111 TYR A CA 1
ATOM 817 C C . TYR A 1 111 ? 21.676 4.764 -10.784 1.00 51.44 111 TYR A C 1
ATOM 819 O O . TYR A 1 111 ? 22.403 3.776 -10.625 1.00 51.44 111 TYR A O 1
ATOM 827 N N . ILE A 1 112 ? 22.114 5.900 -11.318 1.00 54.94 112 ILE A N 1
ATOM 828 C CA . ILE A 1 112 ? 23.534 6.151 -11.528 1.00 54.94 112 ILE A CA 1
ATOM 829 C C . ILE A 1 112 ? 24.114 6.485 -10.156 1.00 54.94 112 ILE A C 1
ATOM 831 O O . ILE A 1 112 ? 23.897 7.571 -9.622 1.00 54.94 112 ILE A O 1
ATOM 835 N N . SER A 1 113 ? 24.822 5.526 -9.563 1.00 55.38 113 SER A N 1
ATOM 836 C CA . SER A 1 113 ? 25.522 5.744 -8.303 1.00 55.38 113 SER A CA 1
ATOM 837 C C . SER A 1 113 ? 26.795 6.542 -8.568 1.00 55.38 113 SER A C 1
ATOM 839 O O . SER A 1 113 ? 27.691 6.077 -9.276 1.00 55.38 113 SER A O 1
ATOM 841 N N . THR A 1 114 ? 26.880 7.746 -8.004 1.00 62.38 114 THR A N 1
ATOM 842 C CA . THR A 1 114 ? 28.091 8.586 -8.029 1.00 62.38 114 THR A CA 1
ATOM 843 C C . THR A 1 114 ? 29.074 8.231 -6.912 1.00 62.38 114 THR A C 1
ATOM 845 O O . THR A 1 114 ? 30.198 8.722 -6.907 1.00 62.38 114 THR A O 1
ATOM 848 N N . TYR A 1 115 ? 28.681 7.340 -5.994 1.00 54.03 115 TYR A N 1
ATOM 849 C CA . TYR A 1 115 ? 29.504 6.872 -4.875 1.00 54.03 115 TYR A CA 1
ATOM 850 C C . TYR A 1 115 ? 30.621 5.896 -5.291 1.00 54.03 115 TYR A C 1
ATOM 852 O O . TYR A 1 115 ? 31.457 5.537 -4.466 1.00 54.03 115 TYR A O 1
ATOM 860 N N . GLY A 1 116 ? 30.665 5.473 -6.560 1.00 54.59 116 GLY A N 1
ATOM 861 C CA . GLY A 1 116 ? 31.772 4.712 -7.145 1.00 54.59 116 GLY A CA 1
ATOM 862 C C . GLY A 1 116 ? 32.323 5.399 -8.397 1.00 54.59 116 GLY A C 1
ATOM 863 O O . GLY A 1 116 ? 31.563 6.010 -9.146 1.00 54.59 116 GLY A O 1
ATOM 864 N N . SER A 1 117 ? 33.637 5.286 -8.630 1.00 59.78 117 SER A N 1
ATOM 865 C CA . SER A 1 117 ? 34.295 5.756 -9.857 1.00 59.78 117 SER A CA 1
ATOM 866 C C . SER A 1 117 ? 34.772 4.564 -10.704 1.00 59.78 117 SER A C 1
ATOM 868 O O . SER A 1 117 ? 35.510 3.719 -10.187 1.00 59.78 117 SER A O 1
ATOM 870 N N . PRO A 1 118 ? 34.358 4.444 -11.982 1.00 66.44 118 PRO A N 1
ATOM 871 C CA . PRO A 1 118 ? 33.380 5.288 -12.676 1.00 66.44 118 PRO A CA 1
ATOM 872 C C . PRO A 1 118 ? 31.968 5.080 -12.120 1.00 66.44 118 PRO A C 1
ATOM 874 O O . PRO A 1 118 ? 31.697 4.040 -11.515 1.00 66.44 118 PRO A O 1
ATOM 877 N N . SER A 1 119 ? 31.067 6.037 -12.358 1.00 61.75 119 SER A N 1
ATOM 878 C CA . SER A 1 119 ? 29.656 5.874 -12.005 1.00 61.75 119 SER A CA 1
ATOM 879 C C . SER A 1 119 ? 29.105 4.612 -12.659 1.00 61.75 119 SER A C 1
ATOM 881 O O . SER A 1 119 ? 29.304 4.380 -13.853 1.00 61.75 119 SER A O 1
ATOM 883 N N . ARG A 1 120 ? 28.437 3.769 -11.870 1.00 57.72 120 ARG A N 1
ATOM 884 C CA . ARG A 1 120 ? 27.886 2.498 -12.350 1.00 57.72 120 ARG A CA 1
ATOM 885 C C . ARG A 1 120 ? 26.382 2.495 -12.176 1.00 57.72 120 ARG A C 1
ATOM 887 O O . ARG A 1 120 ? 25.860 3.034 -11.200 1.00 57.72 120 ARG A O 1
ATOM 894 N N . TRP A 1 121 ? 25.711 1.837 -13.112 1.00 52.09 121 TRP A N 1
ATOM 895 C CA . TRP A 1 121 ? 24.333 1.422 -12.921 1.00 52.09 121 TRP A CA 1
ATOM 896 C C . TRP A 1 121 ? 24.274 0.449 -11.746 1.00 52.09 121 TRP A C 1
ATOM 898 O O . TRP A 1 121 ? 24.946 -0.584 -11.758 1.00 52.09 121 TRP A O 1
ATOM 908 N N . GLN A 1 122 ? 23.508 0.809 -10.720 1.00 52.84 122 GLN A N 1
ATOM 909 C CA . GLN A 1 122 ? 23.256 -0.053 -9.573 1.00 52.84 122 GLN A CA 1
ATOM 910 C C . GLN A 1 122 ? 21.766 -0.378 -9.511 1.00 52.84 122 GLN A C 1
ATOM 912 O O . GLN A 1 122 ? 20.915 0.504 -9.665 1.00 52.84 122 GLN A O 1
ATOM 917 N N . ASN A 1 123 ? 21.466 -1.657 -9.287 1.00 55.47 123 ASN A N 1
ATOM 918 C CA . ASN A 1 123 ? 20.140 -2.072 -8.849 1.00 55.47 123 ASN A CA 1
ATOM 919 C C . ASN A 1 123 ? 19.886 -1.445 -7.477 1.00 55.47 123 ASN A C 1
ATOM 921 O O . ASN A 1 123 ? 20.816 -1.286 -6.680 1.00 55.47 123 ASN A O 1
ATOM 925 N N . PHE A 1 124 ? 18.637 -1.083 -7.198 1.00 57.12 124 PHE A N 1
ATOM 926 C CA . PHE A 1 124 ? 18.286 -0.590 -5.872 1.00 57.12 124 PHE A CA 1
ATOM 927 C C . PHE A 1 124 ? 18.657 -1.629 -4.809 1.00 57.12 124 PHE A C 1
ATOM 929 O O . PHE A 1 124 ? 18.416 -2.828 -4.967 1.00 57.12 124 PHE A O 1
ATOM 936 N N . SER A 1 125 ? 19.301 -1.149 -3.749 1.00 51.41 125 SER A N 1
ATOM 937 C CA . SER A 1 125 ? 19.853 -1.983 -2.689 1.00 51.41 125 SER A CA 1
ATOM 938 C C . SER A 1 125 ? 18.754 -2.792 -1.998 1.00 51.41 125 SER A C 1
ATOM 940 O O . SER A 1 125 ? 17.780 -2.218 -1.523 1.00 51.41 125 SER A O 1
ATOM 942 N N . ALA A 1 126 ? 18.967 -4.100 -1.821 1.00 49.22 126 ALA A N 1
ATOM 943 C CA . ALA A 1 126 ? 18.147 -4.946 -0.942 1.00 49.22 126 ALA A CA 1
ATOM 944 C C . ALA A 1 126 ? 18.181 -4.499 0.542 1.00 49.22 126 ALA A C 1
ATOM 946 O O . ALA A 1 126 ? 17.456 -5.049 1.375 1.00 49.22 126 ALA A O 1
ATOM 947 N N . PHE A 1 127 ? 19.037 -3.520 0.866 1.00 51.47 127 PHE A N 1
ATOM 948 C CA . PHE A 1 127 ? 19.155 -2.852 2.162 1.00 51.47 127 PHE A CA 1
ATOM 949 C C . PHE A 1 127 ? 18.475 -1.474 2.203 1.00 51.47 127 PHE A C 1
ATOM 951 O O . PHE A 1 127 ? 18.530 -0.819 3.241 1.00 51.47 127 PHE A O 1
ATOM 958 N N . ALA A 1 128 ? 17.850 -1.014 1.111 1.00 54.78 128 ALA A N 1
ATOM 959 C CA . ALA A 1 128 ? 16.946 0.132 1.149 1.00 54.78 128 ALA A CA 1
ATOM 960 C C . ALA A 1 128 ? 15.683 -0.308 1.895 1.00 54.78 128 ALA A C 1
ATOM 962 O O . ALA A 1 128 ? 14.773 -0.911 1.326 1.00 54.78 128 ALA A O 1
ATOM 963 N N . MET A 1 129 ? 15.717 -0.123 3.210 1.00 61.72 129 MET A N 1
ATOM 964 C CA . MET A 1 129 ? 14.612 -0.469 4.075 1.00 61.72 129 MET A CA 1
ATOM 965 C C . MET A 1 129 ? 13.570 0.639 4.021 1.00 61.72 129 MET A C 1
ATOM 967 O O . MET A 1 129 ? 13.890 1.809 4.216 1.00 61.72 129 MET A O 1
ATOM 971 N N . ASP A 1 130 ? 12.328 0.257 3.756 1.00 67.12 130 ASP A N 1
ATOM 972 C CA . ASP A 1 130 ? 11.256 1.205 3.501 1.00 67.12 130 ASP A CA 1
ATOM 973 C C . ASP A 1 130 ? 10.124 1.123 4.504 1.00 67.12 130 ASP A C 1
ATOM 975 O O . ASP A 1 130 ? 9.849 0.078 5.096 1.00 67.12 130 ASP A O 1
ATOM 979 N N . ASN A 1 131 ? 9.420 2.243 4.635 1.00 75.88 131 ASN A N 1
ATOM 980 C CA . ASN A 1 131 ? 8.111 2.248 5.258 1.00 75.88 131 ASN A CA 1
ATOM 981 C C . ASN A 1 131 ? 7.081 2.074 4.148 1.00 75.88 131 ASN A C 1
ATOM 983 O O . ASN A 1 131 ? 7.080 2.830 3.171 1.00 75.88 131 ASN A O 1
ATOM 987 N N . ILE A 1 132 ? 6.216 1.081 4.314 1.00 84.31 132 ILE A N 1
ATOM 988 C CA . ILE A 1 132 ? 5.098 0.805 3.423 1.00 84.31 132 ILE A CA 1
ATOM 989 C C . ILE A 1 132 ? 3.842 1.297 4.126 1.00 84.31 132 ILE A C 1
ATOM 991 O O . ILE A 1 132 ? 3.601 0.980 5.293 1.00 84.31 132 ILE A O 1
ATOM 995 N N . GLN A 1 133 ? 3.033 2.070 3.413 1.00 87.62 133 GLN A N 1
ATOM 996 C CA . GLN A 1 133 ? 1.687 2.396 3.863 1.00 87.62 133 GLN A CA 1
ATOM 997 C C . GLN A 1 133 ? 0.679 2.036 2.788 1.00 87.62 133 GLN A C 1
ATOM 999 O O . GLN A 1 133 ? 0.948 2.197 1.596 1.00 87.62 133 GLN A O 1
ATOM 1004 N N . LEU A 1 134 ? -0.486 1.574 3.223 1.00 87.94 134 LEU A N 1
ATOM 1005 C CA . LEU A 1 134 ? -1.639 1.361 2.365 1.00 87.94 134 LEU A CA 1
ATOM 1006 C C . LEU A 1 134 ? -2.762 2.274 2.814 1.00 87.94 134 LEU A C 1
ATOM 1008 O O . LEU A 1 134 ? -3.169 2.244 3.971 1.00 87.94 134 LEU A O 1
ATOM 1012 N N . GLU A 1 135 ? -3.263 3.067 1.886 1.00 88.56 135 GLU A N 1
ATOM 1013 C CA . GLU A 1 135 ? -4.414 3.935 2.061 1.00 88.56 135 GLU A CA 1
ATOM 1014 C C . GLU A 1 135 ? -5.608 3.352 1.319 1.00 88.56 135 GLU A C 1
ATOM 1016 O O . GLU A 1 135 ? -5.479 2.960 0.158 1.00 88.56 135 GLU A O 1
ATOM 1021 N N . LEU A 1 136 ? -6.761 3.339 1.983 1.00 78.69 136 LEU A N 1
ATOM 1022 C CA . LEU A 1 136 ? -8.051 3.095 1.353 1.00 78.69 136 LEU A CA 1
ATOM 1023 C C . LEU A 1 136 ? -8.918 4.329 1.579 1.00 78.69 136 LEU A C 1
ATOM 1025 O O . LEU A 1 136 ? -9.190 4.708 2.723 1.00 78.69 136 LEU A O 1
ATOM 1029 N N . ASP A 1 137 ? -9.313 4.983 0.492 1.00 77.44 137 ASP A N 1
ATOM 1030 C CA . ASP A 1 137 ? -10.260 6.089 0.580 1.00 77.44 137 ASP A CA 1
ATOM 1031 C C . ASP A 1 137 ? -11.716 5.603 0.557 1.00 77.44 137 ASP A C 1
ATOM 1033 O O . ASP A 1 137 ? -12.016 4.437 0.288 1.00 77.44 137 ASP A O 1
ATOM 1037 N N . ALA A 1 138 ? -12.640 6.520 0.846 1.00 68.19 138 ALA A N 1
ATOM 1038 C CA . ALA A 1 138 ? -14.071 6.229 0.903 1.00 68.19 138 ALA A CA 1
ATOM 1039 C C . ALA A 1 138 ? -14.667 5.768 -0.443 1.00 68.19 138 ALA A C 1
ATOM 1041 O O . ALA A 1 138 ? -15.784 5.260 -0.469 1.00 68.19 138 ALA A O 1
ATOM 1042 N N . THR A 1 139 ? -13.939 5.933 -1.554 1.00 69.44 139 THR A N 1
ATOM 1043 C CA . THR A 1 139 ? -14.355 5.487 -2.892 1.00 69.44 139 THR A CA 1
ATOM 1044 C C . THR A 1 139 ? -13.842 4.087 -3.236 1.00 69.44 139 THR A C 1
ATOM 1046 O O . THR A 1 139 ? -14.070 3.604 -4.342 1.00 69.44 139 THR A O 1
ATOM 1049 N N . GLY A 1 140 ? -13.152 3.423 -2.301 1.00 65.69 140 GLY A N 1
ATOM 1050 C CA . GLY A 1 140 ? -12.582 2.093 -2.511 1.00 65.69 140 GLY A CA 1
ATOM 1051 C C . GLY A 1 140 ? -11.255 2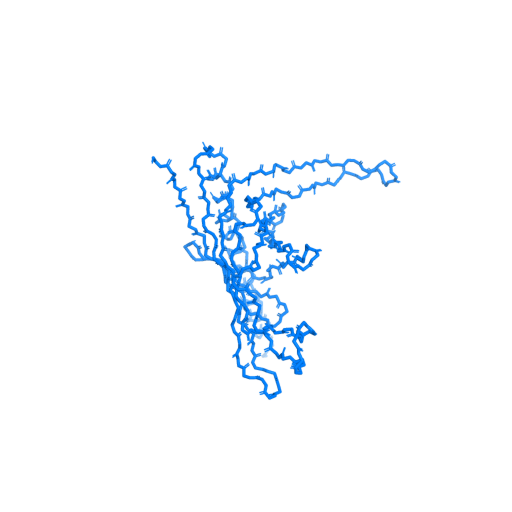.117 -3.272 1.00 65.69 140 GLY A C 1
ATOM 1052 O O . GLY A 1 140 ? -10.760 1.071 -3.695 1.00 65.69 140 GLY A O 1
ATOM 1053 N N . LYS A 1 141 ? -10.647 3.295 -3.458 1.00 75.88 141 LYS A N 1
ATOM 1054 C CA . LYS A 1 141 ? -9.367 3.417 -4.150 1.00 75.88 141 LYS A CA 1
ATOM 1055 C C . LYS A 1 141 ? -8.223 3.132 -3.185 1.00 75.88 141 LYS A C 1
ATOM 1057 O O . LYS A 1 141 ? -8.027 3.826 -2.186 1.00 75.88 141 LYS A O 1
ATOM 1062 N N . MET A 1 142 ? -7.422 2.135 -3.546 1.00 79.50 142 MET A N 1
ATOM 1063 C CA . MET A 1 142 ? -6.201 1.790 -2.834 1.00 79.50 142 MET A CA 1
ATOM 1064 C C . MET A 1 142 ? -5.022 2.636 -3.332 1.00 79.50 142 MET A C 1
ATOM 1066 O O . MET A 1 142 ? -4.771 2.753 -4.535 1.00 79.50 142 MET A O 1
ATOM 1070 N N . THR A 1 143 ? -4.263 3.200 -2.397 1.00 85.75 143 THR A N 1
ATOM 1071 C CA . THR A 1 143 ? -2.993 3.874 -2.674 1.00 85.75 143 THR A CA 1
ATOM 1072 C C . THR A 1 143 ? -1.887 3.263 -1.831 1.00 85.75 143 THR A C 1
ATOM 1074 O O . THR A 1 143 ? -2.002 3.160 -0.616 1.00 85.75 143 THR A O 1
ATOM 1077 N N . VAL A 1 144 ? -0.798 2.875 -2.482 1.00 82.44 144 VAL A N 1
ATOM 1078 C CA . VAL A 1 144 ? 0.419 2.395 -1.826 1.00 82.44 144 VAL A CA 1
ATOM 1079 C C . VAL A 1 144 ? 1.370 3.570 -1.692 1.00 82.44 144 VAL A C 1
ATOM 1081 O O . VAL A 1 144 ? 1.555 4.328 -2.643 1.00 82.44 144 VAL A O 1
ATOM 1084 N N . ILE A 1 145 ? 1.987 3.725 -0.531 1.00 82.06 145 ILE A N 1
ATOM 1085 C CA . ILE A 1 145 ? 2.957 4.785 -0.266 1.00 82.06 145 ILE A CA 1
ATOM 1086 C C . ILE A 1 145 ? 4.271 4.129 0.111 1.00 82.06 145 ILE A C 1
ATOM 1088 O O . ILE A 1 145 ? 4.322 3.337 1.053 1.00 82.06 145 ILE A O 1
ATOM 1092 N N . LEU A 1 146 ? 5.317 4.468 -0.638 1.00 76.12 146 LEU A N 1
ATOM 1093 C CA . LEU A 1 146 ? 6.675 3.986 -0.414 1.00 76.12 146 LEU A CA 1
ATOM 1094 C C . LEU A 1 146 ? 7.567 5.176 -0.047 1.00 76.12 146 LEU A C 1
ATOM 1096 O O . LEU A 1 146 ? 7.581 6.199 -0.742 1.00 76.12 146 LEU A O 1
ATOM 1100 N N . ASN A 1 147 ? 8.293 5.058 1.063 1.00 68.31 147 ASN A N 1
ATOM 1101 C CA . ASN A 1 147 ? 9.049 6.178 1.626 1.00 68.31 147 ASN A CA 1
ATOM 1102 C C . ASN A 1 147 ? 10.344 6.501 0.853 1.00 68.31 147 ASN A C 1
ATOM 1104 O O . ASN A 1 147 ? 10.717 7.670 0.774 1.00 68.31 147 ASN A O 1
ATOM 1108 N N . SER A 1 148 ? 10.966 5.517 0.190 1.00 57.62 148 SER A N 1
ATOM 1109 C CA . SER A 1 148 ? 12.217 5.624 -0.592 1.00 57.62 148 SER A CA 1
ATOM 1110 C C . SER A 1 148 ? 12.184 6.627 -1.743 1.00 57.62 148 SER A C 1
ATOM 1112 O O . SER A 1 148 ? 13.187 6.850 -2.417 1.00 57.62 148 SER A O 1
ATOM 1114 N N . TRP A 1 149 ? 11.037 7.261 -1.952 1.00 53.12 149 TRP A N 1
ATOM 1115 C CA . TRP A 1 149 ? 10.768 8.199 -3.022 1.00 53.12 149 TRP A CA 1
ATOM 1116 C C . TRP A 1 149 ? 10.080 9.473 -2.509 1.00 53.12 149 TRP A C 1
ATOM 1118 O O . TRP A 1 149 ? 9.100 9.923 -3.105 1.00 53.12 149 TRP A O 1
ATOM 1128 N N . SER A 1 150 ? 10.511 10.021 -1.369 1.00 59.84 150 SER A N 1
ATOM 1129 C CA . SER A 1 150 ? 9.883 11.216 -0.776 1.00 59.84 150 SER A CA 1
ATOM 1130 C C . SER A 1 150 ? 8.373 11.036 -0.540 1.00 59.84 150 SER A C 1
ATOM 1132 O O . SER A 1 150 ? 7.588 11.946 -0.796 1.00 59.84 150 SER A O 1
ATOM 1134 N N . ASN A 1 151 ? 7.967 9.853 -0.060 1.00 65.88 151 ASN A N 1
ATOM 1135 C CA . ASN A 1 151 ? 6.565 9.423 0.043 1.00 65.88 151 ASN A CA 1
ATOM 1136 C C . ASN A 1 151 ? 5.844 9.341 -1.313 1.00 65.88 151 ASN A C 1
ATOM 1138 O O . ASN A 1 151 ? 4.733 9.857 -1.462 1.00 65.88 151 ASN A O 1
ATOM 1142 N N . THR A 1 152 ? 6.443 8.687 -2.314 1.00 72.12 152 THR A N 1
ATOM 1143 C CA . THR A 1 152 ? 5.745 8.480 -3.591 1.00 72.12 152 THR A CA 1
ATOM 1144 C C . THR A 1 152 ? 4.503 7.639 -3.377 1.00 72.12 152 THR A C 1
ATOM 1146 O O . THR A 1 152 ? 4.520 6.601 -2.714 1.00 72.12 152 THR A O 1
ATOM 1149 N N . ARG A 1 153 ? 3.419 8.116 -3.984 1.00 81.62 153 ARG A N 1
ATOM 1150 C CA . ARG A 1 153 ? 2.087 7.536 -3.910 1.00 81.62 153 ARG A CA 1
ATOM 1151 C C . ARG A 1 153 ? 1.794 6.829 -5.223 1.00 81.62 153 ARG A C 1
ATOM 1153 O O . ARG A 1 153 ? 1.784 7.446 -6.285 1.00 81.62 153 ARG A O 1
ATOM 1160 N N . VAL A 1 154 ? 1.554 5.532 -5.137 1.00 78.19 154 VAL A N 1
ATOM 1161 C CA . VAL A 1 154 ? 1.188 4.664 -6.250 1.00 78.19 154 VAL A CA 1
ATOM 1162 C C . VAL A 1 154 ? -0.292 4.339 -6.106 1.00 78.19 154 VAL A C 1
ATOM 1164 O O . VAL A 1 154 ? -0.688 3.528 -5.271 1.00 78.19 154 VAL A O 1
ATOM 1167 N N . SER A 1 155 ? -1.127 5.007 -6.898 1.00 82.69 155 SER A N 1
ATOM 1168 C CA . SER A 1 155 ? -2.558 4.711 -6.963 1.00 82.69 155 SER A CA 1
ATOM 1169 C C . SER A 1 155 ? -2.834 3.728 -8.090 1.00 82.69 155 SER A C 1
ATOM 1171 O O . SER A 1 155 ? -2.574 4.037 -9.252 1.00 82.69 155 SER A O 1
ATOM 1173 N N . VAL A 1 156 ? -3.391 2.571 -7.744 1.00 79.38 156 VAL A N 1
ATOM 1174 C CA . VAL A 1 156 ? -3.768 1.545 -8.718 1.00 79.38 156 VAL A CA 1
ATOM 1175 C C . VAL A 1 156 ? -5.103 1.931 -9.342 1.00 79.38 156 VAL A C 1
ATOM 1177 O O . VAL A 1 156 ? -6.073 2.180 -8.626 1.00 79.38 156 VAL A O 1
ATOM 1180 N N . VAL A 1 157 ? -5.158 1.997 -10.671 1.00 79.62 157 VAL A N 1
ATOM 1181 C CA . VAL A 1 157 ? -6.402 2.221 -11.418 1.00 79.62 157 VAL A CA 1
ATOM 1182 C C . VAL A 1 157 ? -6.919 0.917 -12.013 1.00 79.62 157 VAL A C 1
ATOM 1184 O O . VAL A 1 157 ? -6.136 0.015 -12.324 1.00 79.62 157 VAL A O 1
ATOM 1187 N N . SER A 1 158 ? -8.244 0.837 -12.160 1.00 73.06 158 SER A N 1
ATOM 1188 C CA . SER A 1 158 ? -8.970 -0.348 -12.638 1.00 73.06 158 SER A CA 1
ATOM 1189 C C . SER A 1 158 ? -8.574 -1.634 -11.900 1.00 73.06 158 SER A C 1
ATOM 1191 O O . SER A 1 158 ? -8.133 -2.589 -12.545 1.00 73.06 158 SER A O 1
ATOM 1193 N N . PRO A 1 159 ? -8.659 -1.662 -10.555 1.00 82.62 159 PRO A N 1
ATOM 1194 C CA . PRO A 1 159 ? -8.190 -2.808 -9.806 1.00 82.62 159 PRO A CA 1
ATOM 1195 C C . PRO A 1 159 ? -9.082 -4.030 -10.058 1.00 82.62 159 PRO A C 1
ATOM 1197 O O . PRO A 1 159 ? -10.308 -3.919 -10.147 1.00 82.62 159 PRO A O 1
ATOM 1200 N N . THR A 1 160 ? -8.456 -5.200 -10.144 1.00 85.75 160 THR A N 1
ATOM 1201 C CA . THR A 1 160 ? -9.133 -6.497 -10.125 1.00 85.75 160 THR A CA 1
ATOM 1202 C C . THR A 1 160 ? -8.607 -7.337 -8.983 1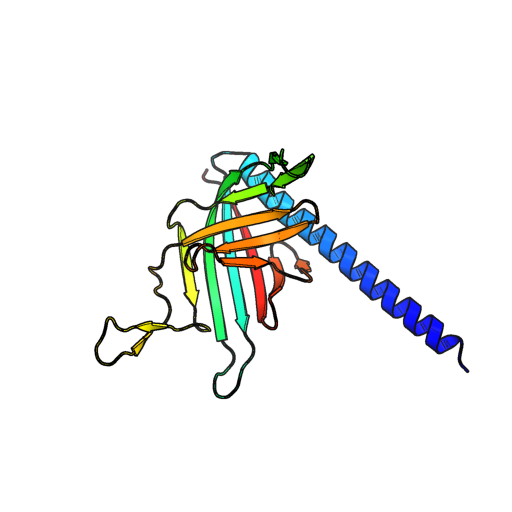.00 85.75 160 THR A C 1
ATOM 1204 O O . THR A 1 160 ? -7.404 -7.346 -8.716 1.00 85.75 160 THR A O 1
ATOM 1207 N N . CYS A 1 161 ? -9.512 -8.018 -8.287 1.00 85.94 161 CYS A N 1
ATOM 1208 C CA . CYS A 1 161 ? -9.171 -8.780 -7.099 1.00 85.94 161 CYS A CA 1
ATOM 1209 C C . CYS A 1 161 ? -9.651 -10.217 -7.213 1.00 85.94 161 CYS A C 1
ATOM 1211 O O . CYS A 1 161 ? -10.795 -10.478 -7.585 1.00 85.94 161 CYS A O 1
ATOM 1213 N N . SER A 1 162 ? -8.754 -11.142 -6.888 1.00 86.81 162 SER A N 1
ATOM 1214 C CA . SER A 1 162 ? -9.005 -12.578 -6.894 1.00 86.81 162 SER A CA 1
ATOM 1215 C C . SER A 1 162 ? -8.269 -13.210 -5.724 1.00 86.81 162 SER A C 1
ATOM 1217 O O . SER A 1 162 ? -7.043 -13.130 -5.636 1.00 86.81 162 SER A O 1
ATOM 1219 N N . GLY A 1 163 ? -9.018 -13.835 -4.815 1.00 87.75 163 GLY A N 1
ATOM 1220 C CA . GLY A 1 163 ? -8.464 -14.337 -3.561 1.00 87.75 163 GLY A CA 1
ATOM 1221 C C . GLY A 1 163 ? -7.799 -13.209 -2.776 1.00 87.75 163 GLY A C 1
ATOM 1222 O O . GLY A 1 163 ? -8.422 -12.187 -2.503 1.00 87.75 163 GLY A O 1
ATOM 1223 N N . ASN A 1 164 ? -6.524 -13.387 -2.448 1.00 90.06 164 ASN A N 1
ATOM 1224 C CA . ASN A 1 164 ? -5.715 -12.430 -1.702 1.00 90.06 164 ASN A CA 1
ATOM 1225 C C . ASN A 1 164 ? -4.830 -11.536 -2.590 1.00 90.06 164 ASN A C 1
ATOM 1227 O O . ASN A 1 164 ? -3.882 -10.927 -2.092 1.00 90.06 164 ASN A O 1
ATOM 1231 N N . VAL A 1 165 ? -5.111 -11.469 -3.894 1.00 89.50 165 VAL A N 1
ATOM 1232 C CA . VAL A 1 165 ? -4.330 -10.692 -4.861 1.00 89.50 165 VAL A CA 1
ATOM 1233 C C . VAL A 1 165 ? -5.169 -9.551 -5.425 1.00 89.50 165 VAL A C 1
ATOM 1235 O O . VAL A 1 165 ? -6.267 -9.779 -5.932 1.00 89.50 165 VAL A O 1
ATOM 1238 N N . LEU A 1 166 ? -4.624 -8.336 -5.382 1.00 89.62 166 LEU A N 1
ATOM 1239 C CA . LEU A 1 166 ? -5.114 -7.156 -6.092 1.00 89.62 166 LEU A CA 1
ATOM 1240 C C . LEU A 1 166 ? -4.173 -6.851 -7.252 1.00 89.62 166 LEU A C 1
ATOM 1242 O O . LEU A 1 166 ? -2.978 -6.679 -7.049 1.00 89.62 166 LEU A O 1
ATOM 1246 N N . THR A 1 167 ? -4.696 -6.722 -8.462 1.00 88.81 167 THR A N 1
ATOM 1247 C CA . THR A 1 167 ? -3.925 -6.295 -9.634 1.00 88.81 167 THR A CA 1
ATOM 1248 C C . THR A 1 167 ? -4.522 -5.043 -10.248 1.00 88.81 167 THR A C 1
ATOM 1250 O O . THR A 1 167 ? -5.690 -4.745 -10.032 1.00 88.81 167 THR A O 1
ATOM 1253 N N . GLY A 1 168 ? -3.742 -4.297 -11.019 1.00 86.69 168 GLY A N 1
ATOM 1254 C CA . GLY A 1 168 ? -4.240 -3.163 -11.790 1.00 86.69 168 GLY A CA 1
ATOM 1255 C C . GLY A 1 168 ? -3.107 -2.414 -12.469 1.00 86.69 168 GLY A C 1
ATOM 1256 O O . GLY A 1 168 ? -2.026 -2.967 -12.675 1.00 86.69 168 GLY A O 1
ATOM 1257 N N . PHE A 1 169 ? -3.341 -1.152 -12.817 1.00 83.75 169 PHE A N 1
ATOM 1258 C CA . PHE A 1 169 ? -2.383 -0.367 -13.592 1.00 83.75 169 PHE A CA 1
ATOM 1259 C C . PHE A 1 169 ? -1.940 0.898 -12.867 1.00 83.75 169 PHE A C 1
ATOM 1261 O O . PHE A 1 169 ? -2.706 1.514 -12.128 1.00 83.75 169 PHE A O 1
ATOM 1268 N N . VAL A 1 170 ? -0.701 1.314 -13.133 1.00 82.38 170 VAL A N 1
ATOM 1269 C CA . VAL A 1 170 ? -0.202 2.666 -12.850 1.00 82.38 170 VAL A CA 1
ATOM 1270 C C . VAL A 1 170 ? 0.508 3.143 -14.113 1.00 82.38 170 VAL A C 1
ATOM 1272 O O . VAL A 1 170 ? 1.559 2.619 -14.499 1.00 82.38 170 VAL A O 1
ATOM 1275 N N . GLY A 1 171 ? -0.100 4.106 -14.806 1.00 84.81 171 GLY A N 1
ATOM 1276 C CA . GLY A 1 171 ? 0.292 4.423 -16.178 1.00 84.81 171 GLY A CA 1
ATOM 1277 C C . GLY A 1 171 ? 0.150 3.188 -17.073 1.00 84.81 171 GLY A C 1
ATOM 1278 O O . GLY A 1 171 ? -0.907 2.568 -17.112 1.00 84.81 171 GLY A O 1
ATOM 1279 N N . THR A 1 172 ? 1.225 2.810 -17.765 1.00 81.88 172 THR A N 1
ATOM 1280 C CA . THR A 1 172 ? 1.270 1.620 -18.637 1.00 81.88 172 THR A CA 1
ATOM 1281 C C . THR A 1 172 ? 1.822 0.369 -17.951 1.00 81.88 172 THR A C 1
ATOM 1283 O O . THR A 1 172 ? 1.971 -0.662 -18.602 1.00 81.88 172 THR A O 1
ATOM 1286 N N . SER A 1 173 ? 2.200 0.456 -16.674 1.00 81.50 173 SER A N 1
ATOM 1287 C CA . SER A 1 173 ? 2.796 -0.669 -15.945 1.00 81.50 173 SER A CA 1
ATOM 1288 C C . SER A 1 173 ? 1.716 -1.432 -15.188 1.00 81.50 173 SER A C 1
ATOM 1290 O O . SER A 1 173 ? 0.838 -0.819 -14.574 1.00 81.50 173 SER A O 1
ATOM 1292 N N . VAL A 1 174 ? 1.797 -2.762 -15.216 1.00 86.94 174 VAL A N 1
ATOM 1293 C CA . VAL A 1 174 ? 0.917 -3.641 -14.437 1.00 86.94 174 VAL A CA 1
ATOM 1294 C C . VAL A 1 174 ? 1.475 -3.752 -13.029 1.00 86.94 174 VAL A C 1
ATOM 1296 O O . VAL A 1 174 ? 2.675 -3.950 -12.853 1.00 86.94 174 VAL A O 1
ATOM 1299 N N . TYR A 1 175 ? 0.606 -3.651 -12.034 1.00 86.62 175 TYR A N 1
ATOM 1300 C CA . TYR A 1 175 ? 0.924 -3.869 -10.632 1.00 86.62 175 TYR A CA 1
ATOM 1301 C C . TYR A 1 175 ? 0.100 -5.032 -10.084 1.00 86.62 175 TYR A C 1
ATOM 1303 O O . TYR A 1 175 ? -1.061 -5.200 -10.450 1.00 86.62 175 TYR A O 1
ATOM 1311 N N . SER A 1 176 ? 0.701 -5.812 -9.193 1.00 89.38 176 SER A N 1
ATOM 1312 C CA . SER A 1 176 ? 0.068 -6.898 -8.447 1.00 89.38 176 SER A CA 1
ATOM 1313 C C . SER A 1 176 ? 0.484 -6.811 -6.987 1.00 89.38 176 SER A C 1
ATOM 1315 O O . SER A 1 176 ? 1.664 -6.650 -6.702 1.00 89.38 176 SER A O 1
ATOM 1317 N N . PHE A 1 177 ? -0.460 -6.945 -6.067 1.00 88.62 177 PHE A N 1
ATOM 1318 C CA . PHE A 1 177 ? -0.260 -6.908 -4.626 1.00 88.62 177 PHE A CA 1
ATOM 1319 C C . PHE A 1 177 ? -0.879 -8.154 -4.021 1.00 88.62 177 PHE A C 1
ATOM 1321 O O . PHE A 1 177 ? -2.079 -8.373 -4.157 1.00 88.62 177 PHE A O 1
ATOM 1328 N N . THR A 1 178 ? -0.065 -8.951 -3.350 1.00 92.50 178 THR A N 1
ATOM 1329 C CA . THR A 1 178 ? -0.509 -10.116 -2.592 1.00 92.50 178 THR A CA 1
ATOM 1330 C C . THR A 1 178 ? -0.528 -9.758 -1.117 1.00 92.50 178 THR A C 1
ATOM 1332 O O . THR A 1 178 ? 0.459 -9.226 -0.604 1.00 92.50 178 THR A O 1
ATOM 1335 N N . PHE A 1 179 ? -1.637 -10.060 -0.449 1.00 92.31 179 PHE A N 1
ATOM 1336 C CA . PHE A 1 179 ? -1.819 -9.876 0.988 1.00 92.31 179 PHE A CA 1
ATOM 1337 C C . PHE A 1 179 ? -1.825 -11.231 1.684 1.00 92.31 179 PHE A C 1
ATOM 1339 O O . PHE A 1 179 ? -2.515 -12.153 1.261 1.00 92.31 179 PHE A O 1
ATOM 1346 N N . GLU A 1 180 ? -1.101 -11.357 2.779 1.00 94.31 180 GLU A N 1
ATOM 1347 C CA . GLU A 1 180 ? -1.109 -12.556 3.604 1.00 94.31 180 GLU A CA 1
ATOM 1348 C C . GLU A 1 180 ? -1.301 -12.138 5.055 1.00 94.31 180 GLU A C 1
ATOM 1350 O O . GLU A 1 180 ? -0.487 -11.405 5.615 1.00 94.31 180 GLU A O 1
ATOM 1355 N N . GLN A 1 181 ? -2.420 -12.558 5.638 1.00 94.00 181 GLN A N 1
ATOM 1356 C CA . GLN A 1 181 ? -2.731 -12.313 7.039 1.00 94.00 181 GLN A CA 1
ATOM 1357 C C . GLN A 1 181 ? -1.950 -13.301 7.893 1.00 94.00 181 GLN A C 1
ATOM 1359 O O . GLN A 1 181 ? -1.999 -14.504 7.653 1.00 94.00 181 GLN A O 1
ATOM 1364 N N . LEU A 1 182 ? -1.223 -12.774 8.868 1.00 92.00 182 LEU A N 1
ATOM 1365 C CA . LEU A 1 182 ? -0.380 -13.530 9.779 1.00 92.00 182 LEU A CA 1
ATOM 1366 C C . LEU A 1 182 ? -0.784 -13.201 11.216 1.00 92.00 182 LEU A C 1
ATOM 1368 O O . LEU A 1 182 ? -1.087 -12.041 11.520 1.00 92.00 182 LEU A O 1
ATOM 1372 N N . ASP A 1 183 ? -0.750 -14.202 12.090 1.00 87.38 183 ASP A N 1
ATOM 1373 C CA . ASP A 1 183 ? -0.806 -14.045 13.539 1.00 87.38 183 ASP A CA 1
ATO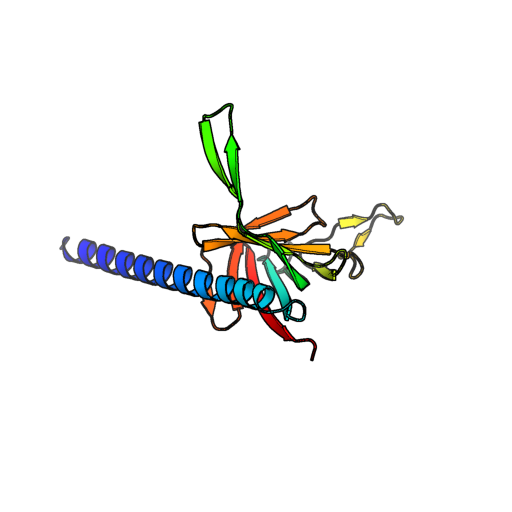M 1374 C C . ASP A 1 183 ? 0.526 -14.481 14.167 1.00 87.38 183 ASP A C 1
ATOM 1376 O O . ASP A 1 183 ? 1.190 -15.416 13.719 1.00 87.38 183 ASP A O 1
ATOM 1380 N N . LEU A 1 184 ? 0.968 -13.754 15.191 1.00 74.38 184 LEU A N 1
ATOM 1381 C CA . LEU A 1 184 ? 2.034 -14.234 16.065 1.00 74.38 184 LEU A CA 1
ATOM 1382 C C . LEU A 1 184 ? 1.361 -14.910 17.261 1.00 74.38 184 LEU A C 1
ATOM 1384 O O . LEU A 1 184 ? 0.945 -14.226 18.197 1.00 74.38 184 LEU A O 1
ATOM 1388 N N . ILE A 1 185 ? 1.196 -16.233 17.172 1.00 63.16 185 ILE A N 1
ATOM 1389 C CA . ILE A 1 185 ? 0.764 -17.100 18.284 1.00 63.16 185 ILE A CA 1
ATOM 1390 C C . ILE A 1 185 ? 1.905 -17.253 19.292 1.00 63.16 185 ILE A C 1
ATOM 1392 O O . ILE A 1 185 ? 3.051 -17.507 18.851 1.00 63.16 185 ILE A O 1
#

Radius of gyration: 20.13 Å; chains: 1; bounding box: 65×46×59 Å

Organism: Corallococcus coralloides (NCBI:txid184914)

Foldseek 3Di:
DPPVVVVVVVVVVVVVVVVLVVQLVQLLVLVVVQLVQLVVDLQKKKKKKKKKWDCDDDPRHIWMKMKIFIWNDKDDWDWDQDPVVRDTDIDFIKTKGDFQGMFIWTRPDWDQDPVDPPTDTDTPDSSPRWMWMWTQHPSSWIWIFTPSVVGDIATFPSWGDDDQKIWGDRVRMIMIMGIDMDGDD